Protein AF-A0A2D5MVP1-F1 (afdb_monomer)

Solvent-accessible surface area (backbone atoms only — not comparable to full-atom values): 9912 Å² total; per-residue (Å²): 122,50,45,70,66,70,40,41,67,60,50,51,52,46,56,68,29,46,54,43,43,27,38,75,70,40,69,57,49,63,69,52,48,43,25,52,49,58,46,46,41,54,52,46,45,45,51,50,51,44,28,45,76,61,50,44,44,78,73,35,68,81,65,80,39,49,70,37,40,49,52,40,48,52,50,51,29,65,78,68,72,52,80,67,62,72,62,58,73,67,49,50,55,52,41,53,54,52,67,70,42,53,61,64,35,38,48,24,40,50,46,56,55,53,49,40,33,72,52,59,28,61,74,29,45,88,37,47,78,67,80,41,48,53,49,68,59,94,59,54,69,60,46,56,48,53,51,61,78,65,62,65,60,50,70,70,30,39,50,37,31,46,51,46,47,52,49,54,43,56,51,37,54,54,47,22,66,75,65,72,54,113

Nearest PDB structures (foldseek):
  1we1-assembly4_D  TM=8.283E-01  e=3.106E-07  Synechocystis sp. PCC 6803
  1dvg-assembly2_B  TM=8.349E-01  e=7.199E-07  Rattus norvegicus
  4g7l-assembly1_A  TM=8.403E-01  e=1.046E-06  Rattus norvegicus
  6j79-assembly2_B  TM=8.370E-01  e=1.046E-06  Rattus norvegicus
  1ni6-assembly3_C  TM=8.162E-01  e=2.314E-06  Homo sapiens

Structure (mmCIF, N/CA/C/O backbone):
data_AF-A0A2D5MVP1-F1
#
_entry.id   AF-A0A2D5MVP1-F1
#
loop_
_atom_site.group_PDB
_atom_site.id
_atom_site.type_symbol
_atom_site.label_atom_id
_atom_site.label_alt_id
_atom_site.label_comp_id
_atom_site.label_asym_id
_atom_site.label_entity_id
_atom_site.label_seq_id
_atom_site.pdbx_PDB_ins_code
_atom_site.Cartn_x
_atom_site.Cartn_y
_atom_site.Cartn_z
_atom_site.occupancy
_atom_site.B_iso_or_equiv
_atom_site.auth_seq_id
_atom_site.auth_comp_id
_atom_site.auth_asym_id
_atom_site.auth_atom_id
_atom_site.pdbx_PDB_model_num
ATOM 1 N N . MET A 1 1 ? 21.268 7.218 -11.154 1.00 81.88 1 MET A N 1
ATOM 2 C CA . MET A 1 1 ? 20.313 7.408 -10.046 1.00 81.88 1 MET A CA 1
ATOM 3 C C . MET A 1 1 ? 19.455 6.168 -9.968 1.00 81.88 1 MET A C 1
ATOM 5 O O . MET A 1 1 ? 18.943 5.731 -10.990 1.00 81.88 1 MET A O 1
ATOM 9 N N . THR A 1 2 ? 19.366 5.555 -8.801 1.00 91.56 2 THR A N 1
ATOM 10 C CA . THR A 1 2 ? 18.506 4.393 -8.570 1.00 91.56 2 THR A CA 1
ATOM 11 C C . THR A 1 2 ? 17.088 4.846 -8.244 1.00 91.56 2 THR A C 1
ATOM 13 O O . THR A 1 2 ? 16.879 5.957 -7.754 1.00 91.56 2 THR A O 1
ATOM 16 N N . LEU A 1 3 ? 16.106 3.968 -8.456 1.00 91.31 3 LEU A N 1
ATOM 17 C CA . LEU A 1 3 ? 14.719 4.251 -8.075 1.00 91.31 3 LEU A CA 1
ATOM 18 C C . LEU A 1 3 ? 14.611 4.596 -6.583 1.00 91.31 3 LEU A C 1
ATOM 20 O O . LEU A 1 3 ? 13.910 5.534 -6.226 1.00 91.31 3 LEU A O 1
ATOM 24 N N . ARG A 1 4 ? 15.371 3.904 -5.722 1.00 90.62 4 ARG A N 1
ATOM 25 C CA . ARG A 1 4 ? 15.423 4.165 -4.275 1.00 90.62 4 ARG A CA 1
ATOM 26 C C . ARG A 1 4 ? 15.909 5.576 -3.937 1.00 90.62 4 ARG A C 1
ATOM 28 O O . ARG A 1 4 ? 15.361 6.193 -3.030 1.00 90.62 4 ARG A O 1
ATOM 35 N N . GLU A 1 5 ? 16.947 6.059 -4.615 1.00 94.25 5 GLU A N 1
ATOM 36 C CA . GLU A 1 5 ? 17.463 7.419 -4.412 1.00 94.25 5 GLU A CA 1
ATOM 37 C C . GLU A 1 5 ? 16.443 8.463 -4.868 1.00 94.25 5 GLU A C 1
ATOM 39 O O . GLU A 1 5 ? 16.206 9.433 -4.154 1.00 94.25 5 GLU A O 1
ATOM 44 N N . PHE A 1 6 ? 15.794 8.225 -6.011 1.00 95.88 6 PHE A N 1
ATOM 45 C CA . PHE A 1 6 ? 14.812 9.144 -6.580 1.00 95.88 6 PHE A CA 1
ATOM 46 C C . PHE A 1 6 ? 13.588 9.344 -5.677 1.00 95.88 6 PHE A C 1
ATOM 48 O O . PHE A 1 6 ? 13.167 10.471 -5.436 1.00 95.88 6 PHE A O 1
ATOM 55 N N . ILE A 1 7 ? 13.042 8.260 -5.120 1.00 95.81 7 ILE A N 1
ATOM 56 C CA . ILE A 1 7 ? 11.847 8.317 -4.260 1.00 95.81 7 ILE A CA 1
ATOM 57 C C . ILE A 1 7 ? 12.149 8.718 -2.812 1.00 95.81 7 ILE A C 1
ATOM 59 O O . ILE A 1 7 ? 11.222 8.815 -2.010 1.00 95.81 7 ILE A O 1
ATOM 63 N N . LYS A 1 8 ? 13.417 8.910 -2.426 1.00 96.50 8 LYS A N 1
ATOM 64 C CA . LYS A 1 8 ? 13.784 9.174 -1.025 1.00 96.50 8 LYS A CA 1
ATOM 65 C C . LYS A 1 8 ? 12.996 10.341 -0.406 1.00 96.50 8 LYS A C 1
ATOM 67 O O . LYS A 1 8 ? 12.483 10.150 0.695 1.00 96.50 8 LYS A O 1
ATOM 72 N N . PRO A 1 9 ? 12.809 11.494 -1.082 1.00 97.56 9 PRO A N 1
ATOM 73 C CA . PRO A 1 9 ? 12.054 12.605 -0.503 1.00 97.56 9 PRO A CA 1
ATOM 74 C C . PRO A 1 9 ? 10.586 12.256 -0.224 1.00 97.56 9 PRO A C 1
ATOM 76 O O . PRO A 1 9 ? 10.051 12.615 0.823 1.00 97.56 9 PRO A O 1
ATOM 79 N N . ILE A 1 10 ? 9.927 11.534 -1.138 1.00 97.81 10 ILE A N 1
ATOM 80 C CA . ILE A 1 10 ? 8.515 11.173 -0.969 1.00 97.81 10 ILE A CA 1
ATOM 81 C C . ILE A 1 10 ? 8.331 10.023 0.029 1.00 97.81 10 ILE A C 1
ATOM 83 O O . ILE A 1 10 ? 7.371 10.036 0.799 1.00 97.81 10 ILE A O 1
ATOM 87 N N . HIS A 1 11 ? 9.281 9.088 0.087 1.00 96.50 11 HIS A N 1
ATOM 88 C CA . HIS A 1 11 ? 9.352 8.080 1.141 1.00 96.50 11 HIS A CA 1
ATOM 89 C C . HIS A 1 11 ? 9.429 8.743 2.521 1.00 96.50 11 HIS A C 1
ATOM 91 O O . HIS A 1 11 ? 8.644 8.412 3.405 1.00 96.50 11 HIS A O 1
ATOM 97 N N . ASP A 1 12 ? 10.323 9.721 2.694 1.00 96.81 12 ASP A N 1
ATOM 98 C CA . ASP A 1 12 ? 10.471 10.437 3.963 1.00 96.81 12 ASP A CA 1
ATOM 99 C C . ASP A 1 12 ? 9.195 11.191 4.329 1.00 96.81 12 ASP A C 1
ATOM 101 O O . ASP A 1 12 ? 8.771 11.159 5.484 1.00 96.81 12 ASP A O 1
ATOM 105 N N . ARG A 1 13 ? 8.534 11.816 3.348 1.00 97.69 13 ARG A N 1
ATOM 106 C CA . ARG A 1 13 ? 7.229 12.458 3.551 1.00 97.69 13 ARG A CA 1
ATOM 107 C C . ARG A 1 13 ? 6.176 11.458 4.036 1.00 97.69 13 ARG A C 1
ATOM 109 O O . ARG A 1 13 ? 5.434 11.773 4.962 1.00 97.69 13 ARG A O 1
ATOM 116 N N . ALA A 1 14 ? 6.117 10.264 3.445 1.00 97.38 14 ALA A N 1
ATOM 117 C CA . ALA A 1 14 ? 5.189 9.214 3.862 1.00 97.38 14 ALA A CA 1
ATOM 118 C C . ALA A 1 14 ? 5.490 8.701 5.279 1.00 97.38 14 ALA A C 1
ATOM 120 O O . ALA A 1 14 ? 4.566 8.493 6.062 1.00 97.38 14 ALA A O 1
ATOM 121 N N . GLU A 1 15 ? 6.767 8.526 5.627 1.00 95.81 15 GLU A N 1
ATOM 122 C CA . GLU A 1 15 ? 7.199 8.041 6.943 1.00 95.81 15 GLU A CA 1
ATOM 123 C C . GLU A 1 15 ? 6.905 9.051 8.063 1.00 95.81 15 GLU A C 1
ATOM 125 O O . GLU A 1 15 ? 6.455 8.667 9.143 1.00 95.81 15 GLU A O 1
ATOM 130 N N . HIS A 1 16 ? 7.092 10.349 7.806 1.00 97.12 16 HIS A N 1
ATOM 131 C CA . HIS A 1 16 ? 6.818 11.418 8.775 1.00 97.12 16 HIS A CA 1
ATOM 132 C C . HIS A 1 16 ? 5.343 11.842 8.825 1.00 97.12 16 HIS A C 1
ATOM 134 O O . HIS A 1 16 ? 4.974 12.661 9.666 1.00 97.12 16 HIS A O 1
ATOM 140 N N . HIS A 1 17 ? 4.490 11.290 7.961 1.00 98.31 17 HIS A N 1
ATOM 141 C CA . HIS A 1 17 ? 3.066 11.602 7.948 1.00 98.31 17 HIS A CA 1
ATOM 142 C C . HIS A 1 17 ? 2.396 11.226 9.291 1.00 98.31 17 HIS A C 1
ATOM 144 O O . HIS A 1 17 ? 2.679 10.139 9.808 1.00 98.31 17 HIS A O 1
ATOM 150 N N . PRO A 1 18 ? 1.457 12.030 9.842 1.00 98.31 18 PRO A N 1
ATOM 151 C CA . PRO A 1 18 ? 0.791 11.740 11.121 1.00 98.31 18 PRO A CA 1
ATOM 152 C C . PRO A 1 18 ? 0.206 10.328 11.220 1.00 98.31 18 PRO A C 1
ATOM 154 O O . PRO A 1 18 ? 0.369 9.643 12.229 1.00 98.31 18 PRO A O 1
ATOM 157 N N . MET A 1 19 ? -0.389 9.839 10.127 1.00 98.12 19 MET A N 1
ATOM 158 C CA . MET A 1 19 ? -0.865 8.455 10.026 1.00 98.12 19 MET A CA 1
ATOM 159 C C . MET A 1 19 ? 0.246 7.431 10.289 1.00 98.12 19 MET A C 1
ATOM 161 O O . MET A 1 19 ? 0.095 6.562 11.146 1.00 98.12 19 MET A O 1
ATOM 165 N N . ALA A 1 20 ? 1.376 7.542 9.585 1.00 97.56 20 ALA A N 1
ATOM 166 C CA . ALA A 1 20 ? 2.505 6.631 9.744 1.00 97.56 20 ALA A CA 1
ATOM 167 C C . ALA A 1 20 ? 3.098 6.727 11.153 1.00 97.56 20 ALA A C 1
ATOM 169 O O . ALA A 1 20 ? 3.341 5.706 11.795 1.00 97.56 20 ALA A O 1
ATOM 170 N N . GLN A 1 21 ? 3.235 7.943 11.680 1.00 98.00 21 GLN A N 1
ATOM 171 C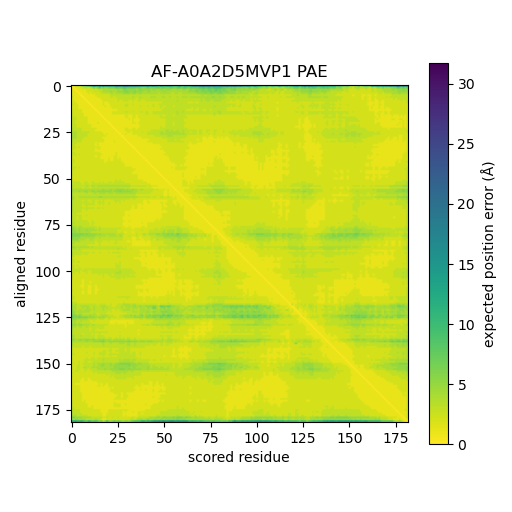 CA . GLN A 1 21 ? 3.711 8.174 13.040 1.00 98.00 21 GLN A CA 1
ATOM 172 C C . GLN A 1 21 ? 2.784 7.557 14.095 1.00 98.00 21 GLN A C 1
ATOM 174 O O . GLN A 1 21 ? 3.279 6.979 15.062 1.00 98.00 21 GLN A O 1
ATOM 179 N N . SER A 1 22 ? 1.462 7.601 13.904 1.00 98.12 22 SER A N 1
ATOM 180 C CA . SER A 1 22 ? 0.506 6.956 14.814 1.00 98.12 22 SER A CA 1
ATOM 181 C C . SER A 1 22 ? 0.663 5.429 14.834 1.00 98.12 22 SER A C 1
ATOM 183 O O . SER A 1 22 ? 0.653 4.821 15.904 1.00 98.12 22 SER A O 1
ATOM 185 N N . MET A 1 23 ? 0.921 4.810 13.675 1.00 97.44 23 MET A N 1
ATOM 186 C CA . MET A 1 23 ? 1.222 3.379 13.567 1.00 97.44 23 MET A CA 1
ATOM 187 C C . MET A 1 23 ? 2.564 3.027 14.227 1.00 97.44 23 MET A C 1
ATOM 189 O O . MET A 1 23 ? 2.653 2.071 14.994 1.00 97.44 23 MET A O 1
ATOM 193 N N . ILE A 1 24 ? 3.610 3.826 13.987 1.00 96.44 24 ILE A N 1
ATOM 194 C CA . ILE A 1 24 ? 4.948 3.624 14.568 1.00 96.44 24 ILE A CA 1
ATOM 195 C C . ILE A 1 24 ? 4.928 3.771 16.093 1.00 96.44 24 ILE A C 1
ATOM 197 O O . ILE A 1 24 ? 5.680 3.078 16.783 1.00 96.44 24 ILE A O 1
ATOM 201 N N . LYS A 1 25 ? 4.089 4.657 16.632 1.00 96.62 25 LYS A N 1
ATOM 202 C CA . LYS A 1 25 ? 3.925 4.858 18.078 1.00 96.62 25 LYS A CA 1
ATOM 203 C C . LYS A 1 25 ? 2.950 3.862 18.714 1.00 96.62 25 LYS A C 1
ATOM 205 O O . LYS A 1 25 ? 2.934 3.761 19.935 1.00 96.62 25 LYS A O 1
ATOM 210 N N . GLY A 1 26 ? 2.178 3.121 17.914 1.00 96.81 26 GLY A N 1
ATOM 211 C CA . GLY A 1 26 ? 1.127 2.223 18.403 1.00 96.81 26 GLY A CA 1
ATOM 212 C C . GLY A 1 26 ? -0.071 2.963 19.005 1.00 96.81 26 GLY A C 1
ATOM 213 O O . GLY A 1 26 ? -0.733 2.441 19.892 1.00 96.81 26 GLY A O 1
ATOM 214 N N . THR A 1 27 ? -0.317 4.200 18.566 1.00 97.25 27 THR A N 1
ATOM 215 C CA . THR A 1 27 ? -1.399 5.064 19.071 1.00 97.25 27 THR A CA 1
ATOM 216 C C . THR A 1 27 ? -2.569 5.184 18.096 1.00 97.25 27 THR A C 1
ATOM 218 O O . THR A 1 27 ? -3.519 5.913 18.368 1.00 97.25 27 THR A O 1
ATOM 221 N N . ILE A 1 28 ? -2.491 4.524 16.939 1.00 97.88 28 ILE A N 1
ATOM 222 C CA . ILE A 1 28 ? -3.590 4.450 15.974 1.00 97.88 28 ILE A CA 1
ATOM 223 C C . ILE A 1 28 ? -4.792 3.704 16.581 1.00 97.88 28 ILE A C 1
ATOM 225 O O . ILE A 1 28 ? -4.619 2.667 17.221 1.00 97.88 28 ILE A O 1
ATOM 229 N N . SER A 1 29 ? -6.010 4.213 16.375 1.00 97.94 29 SER A N 1
ATOM 230 C CA . SER A 1 29 ? -7.233 3.524 16.805 1.00 97.94 29 SER A CA 1
ATOM 231 C C . SER A 1 29 ? -7.568 2.330 15.907 1.00 97.94 29 SER A C 1
ATOM 233 O O . SER A 1 29 ? -7.122 2.241 14.757 1.00 97.94 29 SER A O 1
ATOM 235 N N . VAL A 1 30 ? -8.400 1.418 16.414 1.00 98.31 30 VAL A N 1
ATOM 236 C CA . VAL A 1 30 ? -8.871 0.261 15.641 1.00 98.31 30 VAL A CA 1
ATOM 237 C C . VAL A 1 30 ? -9.661 0.720 14.416 1.00 98.31 30 VAL A C 1
ATOM 239 O O . VAL A 1 30 ? -9.431 0.225 13.318 1.00 98.31 30 VAL A O 1
ATOM 242 N N . GLU A 1 31 ? -10.529 1.717 14.567 1.00 98.44 31 GLU A N 1
ATOM 243 C CA . GLU A 1 31 ? -11.360 2.266 13.496 1.00 98.44 31 GLU A CA 1
ATOM 244 C C . GLU A 1 31 ? -10.517 2.907 12.387 1.00 98.44 31 GLU A C 1
ATOM 246 O O . GLU A 1 31 ? -10.780 2.686 11.203 1.00 98.44 31 GLU A O 1
ATOM 251 N N . ALA A 1 32 ? -9.477 3.664 12.754 1.00 98.56 32 ALA A N 1
ATOM 252 C CA . ALA A 1 32 ? -8.566 4.270 11.787 1.00 98.56 32 ALA A CA 1
ATOM 253 C C . ALA A 1 32 ? -7.764 3.209 11.029 1.00 98.56 32 ALA A C 1
ATOM 255 O O . ALA A 1 32 ? -7.568 3.323 9.815 1.00 98.56 32 ALA A O 1
ATOM 256 N N . TYR A 1 33 ? -7.324 2.159 11.725 1.00 98.56 33 TYR A N 1
ATOM 257 C CA . TYR A 1 33 ? -6.605 1.062 11.092 1.00 98.56 33 TYR A CA 1
ATOM 258 C C . TYR A 1 33 ? -7.508 0.213 10.187 1.00 98.56 33 TYR A C 1
ATOM 260 O O . TYR A 1 33 ? -7.086 -0.136 9.089 1.00 98.56 33 TYR A O 1
ATOM 268 N N . VAL A 1 34 ? -8.756 -0.057 10.586 1.00 98.75 34 VAL A N 1
ATOM 269 C CA . VAL A 1 34 ? -9.753 -0.766 9.763 1.00 98.75 34 VAL A CA 1
ATOM 270 C C . VAL A 1 34 ? -10.043 -0.006 8.473 1.00 98.75 34 VAL A C 1
ATOM 272 O O . VAL A 1 34 ? -10.028 -0.609 7.400 1.00 98.75 34 VAL A O 1
ATOM 275 N N . ASP A 1 35 ? -10.244 1.312 8.548 1.00 98.75 35 ASP A N 1
ATOM 276 C CA . ASP A 1 35 ? -10.418 2.133 7.349 1.00 98.75 35 ASP A CA 1
ATOM 277 C C . ASP A 1 35 ? -9.180 2.057 6.451 1.00 98.75 35 ASP A C 1
ATOM 279 O O . ASP A 1 35 ? -9.301 1.783 5.258 1.00 98.75 35 ASP A O 1
ATOM 283 N N . LEU A 1 36 ? -7.978 2.242 7.002 1.00 98.69 36 LEU A N 1
ATOM 284 C CA . LEU A 1 36 ? -6.745 2.138 6.222 1.00 98.69 36 LEU A CA 1
ATOM 285 C C . LEU A 1 36 ? -6.614 0.764 5.545 1.00 98.69 36 LEU A C 1
ATOM 287 O O . LEU A 1 36 ? -6.358 0.690 4.343 1.00 98.69 36 LEU A O 1
ATOM 291 N N . LEU A 1 37 ? -6.797 -0.316 6.307 1.00 98.56 37 LEU A N 1
ATOM 292 C CA . LEU A 1 37 ? -6.619 -1.689 5.848 1.00 98.56 37 LEU A CA 1
ATOM 293 C C . LEU A 1 37 ? -7.631 -2.061 4.765 1.00 98.56 37 LEU A C 1
ATOM 295 O O . LEU A 1 37 ? -7.242 -2.671 3.774 1.00 98.56 37 LEU A O 1
ATOM 299 N N . ALA A 1 38 ? -8.897 -1.667 4.910 1.00 98.75 38 ALA A N 1
ATOM 300 C CA . ALA A 1 38 ? -9.932 -1.965 3.923 1.00 98.75 38 ALA A CA 1
ATOM 301 C C . ALA A 1 38 ? -9.653 -1.302 2.567 1.00 98.75 38 ALA A C 1
ATOM 303 O O . ALA A 1 38 ? -9.826 -1.921 1.520 1.00 98.75 38 ALA A O 1
ATOM 304 N N . ASN A 1 39 ? -9.167 -0.061 2.585 1.00 98.81 39 ASN A N 1
ATOM 305 C CA . ASN A 1 39 ? -8.788 0.663 1.375 1.00 98.81 39 ASN A CA 1
ATOM 306 C C . ASN A 1 39 ? -7.505 0.085 0.743 1.00 98.81 39 ASN A C 1
ATOM 308 O O . ASN A 1 39 ? -7.442 -0.099 -0.473 1.00 98.81 39 ASN A O 1
ATOM 312 N N . LEU A 1 40 ? -6.502 -0.262 1.560 1.00 98.62 40 LEU A N 1
ATOM 313 C CA . LEU A 1 40 ? -5.292 -0.937 1.079 1.00 98.62 40 LEU A CA 1
ATOM 314 C C . LEU A 1 40 ? -5.590 -2.329 0.511 1.00 98.62 40 LEU A C 1
ATOM 316 O O . LEU A 1 40 ? -4.972 -2.700 -0.477 1.00 98.62 40 LEU A O 1
ATOM 320 N N . LEU A 1 41 ? -6.526 -3.089 1.088 1.00 98.75 41 LEU A N 1
ATOM 321 C CA . LEU A 1 41 ? -6.902 -4.421 0.605 1.00 98.75 41 LEU A CA 1
ATOM 322 C C . LEU A 1 41 ? -7.364 -4.385 -0.858 1.00 98.75 41 LEU A C 1
ATOM 324 O O . LEU A 1 41 ? -6.974 -5.253 -1.635 1.00 98.75 41 LEU A O 1
ATOM 328 N N . ILE A 1 42 ? -8.150 -3.372 -1.238 1.00 98.75 42 ILE A N 1
ATOM 329 C CA . ILE A 1 42 ? -8.603 -3.191 -2.624 1.00 98.75 42 ILE A CA 1
ATOM 330 C C . ILE A 1 42 ? -7.398 -2.901 -3.528 1.00 98.75 42 ILE A C 1
ATOM 332 O O . ILE A 1 42 ? -7.173 -3.618 -4.498 1.00 98.75 42 ILE A O 1
ATOM 336 N N . ALA A 1 43 ? -6.560 -1.928 -3.155 1.00 98.69 43 ALA A N 1
ATOM 337 C CA . ALA A 1 43 ? -5.367 -1.584 -3.929 1.00 98.69 43 ALA A CA 1
ATOM 338 C C . ALA A 1 43 ? -4.397 -2.772 -4.090 1.00 98.69 43 ALA A C 1
ATOM 340 O O . ALA A 1 43 ? -3.891 -3.014 -5.183 1.00 98.69 43 ALA A O 1
ATOM 341 N N . TYR A 1 44 ? -4.159 -3.544 -3.025 1.00 98.69 44 TYR A N 1
ATOM 342 C CA . TYR A 1 44 ? -3.345 -4.762 -3.078 1.00 98.69 44 TYR A CA 1
ATOM 343 C C . TYR A 1 44 ? -3.975 -5.824 -3.981 1.00 98.69 44 TYR A C 1
ATOM 345 O O . TYR A 1 44 ? -3.259 -6.449 -4.760 1.00 98.69 44 TYR A O 1
ATOM 353 N N . GLY A 1 45 ? -5.299 -5.996 -3.932 1.00 98.62 45 GLY A N 1
ATOM 354 C CA . GLY A 1 45 ? -6.024 -6.898 -4.826 1.00 98.62 45 GLY A CA 1
ATOM 355 C C . GLY A 1 45 ? -5.758 -6.594 -6.302 1.00 98.62 45 GLY A C 1
ATOM 356 O O . GLY A 1 45 ? -5.412 -7.502 -7.064 1.00 98.62 45 GLY A O 1
ATOM 357 N N . ASP A 1 46 ? -5.836 -5.324 -6.700 1.00 98.56 46 ASP A N 1
ATOM 358 C CA . ASP A 1 46 ? -5.572 -4.884 -8.073 1.00 98.56 46 ASP A CA 1
ATOM 359 C C . ASP A 1 46 ? -4.087 -4.955 -8.450 1.00 98.56 46 ASP A C 1
ATOM 361 O O . ASP A 1 46 ? -3.756 -5.481 -9.517 1.00 98.56 46 ASP A O 1
ATOM 365 N N . ILE A 1 47 ? -3.176 -4.516 -7.570 1.00 98.75 47 ILE A N 1
ATOM 366 C CA . ILE A 1 47 ? -1.722 -4.631 -7.784 1.00 98.75 47 ILE A CA 1
ATOM 367 C C . ILE A 1 47 ? -1.332 -6.090 -8.006 1.00 98.75 47 ILE A C 1
ATOM 369 O O . ILE A 1 47 ? -0.637 -6.40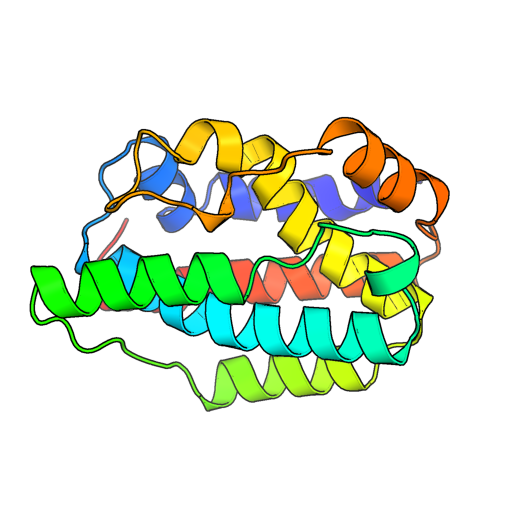3 -8.972 1.00 98.75 47 ILE A O 1
ATOM 373 N N . GLU A 1 48 ? -1.785 -6.999 -7.146 1.00 98.69 48 GLU A N 1
ATOM 374 C CA . GLU A 1 48 ? -1.453 -8.419 -7.237 1.00 98.69 48 GLU A CA 1
ATOM 375 C C . GLU A 1 48 ? -2.119 -9.094 -8.439 1.00 98.69 48 GLU A C 1
ATOM 377 O O . GLU A 1 48 ? -1.505 -9.943 -9.091 1.00 98.69 48 GLU A O 1
ATOM 382 N N . SER A 1 49 ? -3.346 -8.701 -8.786 1.00 98.62 49 SER A N 1
ATOM 383 C CA . SER A 1 49 ? -4.040 -9.204 -9.978 1.00 98.62 49 SER A CA 1
ATOM 384 C C . SER A 1 49 ? -3.334 -8.771 -11.259 1.00 98.62 49 SER A C 1
ATOM 386 O O . SER A 1 49 ? -3.071 -9.595 -12.144 1.00 98.62 49 SER A O 1
ATOM 388 N N . LYS A 1 50 ? -2.942 -7.498 -11.345 1.00 98.69 50 LYS A N 1
ATOM 389 C CA . LYS A 1 50 ? -2.141 -6.981 -12.452 1.00 98.69 50 LYS A CA 1
ATOM 390 C C . LYS A 1 50 ? -0.772 -7.656 -12.497 1.00 98.69 50 LYS A C 1
ATOM 392 O O . LYS A 1 50 ? -0.376 -8.129 -13.563 1.00 98.69 50 LYS A O 1
ATOM 397 N N . ALA A 1 51 ? -0.088 -7.785 -11.359 1.00 98.62 51 ALA A N 1
ATOM 398 C CA . ALA A 1 51 ? 1.190 -8.484 -11.230 1.00 98.62 51 ALA A CA 1
ATOM 399 C C . ALA A 1 51 ? 1.092 -9.941 -11.699 1.00 98.62 51 ALA A C 1
ATOM 401 O O . ALA A 1 51 ? 1.995 -10.431 -12.377 1.00 98.62 51 ALA A O 1
ATOM 402 N N . ARG A 1 52 ? -0.017 -10.630 -11.411 1.00 98.44 52 ARG A N 1
ATOM 403 C CA . ARG A 1 52 ? -0.287 -11.984 -11.911 1.00 98.44 52 ARG A CA 1
ATOM 404 C C . ARG A 1 52 ? -0.409 -11.994 -13.429 1.00 98.44 52 ARG A C 1
ATOM 406 O O . ARG A 1 52 ? 0.255 -12.797 -14.078 1.00 98.44 52 ARG A O 1
ATOM 413 N N . ARG A 1 53 ? -1.192 -11.069 -13.996 1.00 98.44 53 ARG A N 1
ATOM 414 C CA . ARG A 1 53 ? -1.404 -10.952 -15.449 1.00 98.44 53 ARG A CA 1
ATOM 415 C C . ARG A 1 53 ? -0.107 -10.710 -16.219 1.00 98.44 53 ARG A C 1
ATOM 417 O O . ARG A 1 53 ? 0.043 -11.235 -17.316 1.00 98.44 53 ARG A O 1
ATOM 424 N N . VAL A 1 54 ? 0.819 -9.931 -15.661 1.00 98.25 54 VAL A N 1
ATOM 425 C CA . VAL A 1 54 ? 2.122 -9.631 -16.290 1.00 98.25 54 VAL A CA 1
ATOM 426 C C . VAL A 1 54 ? 3.251 -10.574 -15.836 1.00 98.25 54 VAL A C 1
ATOM 428 O O . VAL A 1 54 ? 4.419 -10.365 -16.168 1.00 98.25 54 VAL A O 1
ATOM 431 N N . GLY A 1 55 ? 2.917 -11.629 -15.088 1.00 97.94 55 GLY A N 1
ATOM 432 C CA . GLY A 1 55 ? 3.819 -12.729 -14.751 1.00 97.94 55 GLY A CA 1
ATOM 433 C C . GLY A 1 55 ? 4.709 -12.537 -13.516 1.00 97.94 55 GLY A C 1
ATOM 434 O O . GLY A 1 55 ? 5.541 -13.399 -13.240 1.00 97.94 55 GLY A O 1
ATOM 435 N N . TRP A 1 56 ? 4.563 -11.452 -12.751 1.00 98.12 56 TRP A N 1
ATOM 436 C CA . TRP A 1 56 ? 5.379 -11.208 -11.553 1.00 98.12 56 TRP A CA 1
ATOM 437 C C . TRP A 1 56 ? 5.064 -12.144 -10.396 1.00 98.12 56 TRP A C 1
ATOM 439 O O . TRP A 1 56 ? 5.996 -12.578 -9.732 1.00 98.12 56 TRP A O 1
ATOM 449 N N . ILE A 1 57 ? 3.796 -12.504 -10.175 1.00 96.12 57 ILE A N 1
ATOM 450 C CA . ILE A 1 57 ? 3.419 -13.394 -9.060 1.00 96.12 57 ILE A CA 1
ATOM 451 C C . ILE A 1 57 ? 4.118 -14.757 -9.156 1.00 96.12 57 ILE A C 1
ATOM 453 O O . ILE A 1 57 ? 4.514 -15.311 -8.139 1.00 96.12 57 ILE A O 1
ATOM 457 N N . TYR A 1 58 ? 4.325 -15.273 -10.369 1.00 93.94 58 TYR A N 1
ATOM 458 C CA . TYR A 1 58 ? 5.036 -16.539 -10.572 1.00 93.94 58 TYR A CA 1
ATOM 459 C C . TYR A 1 58 ? 6.543 -16.413 -10.333 1.00 93.94 58 TYR A C 1
ATOM 461 O O . TYR A 1 58 ? 7.185 -17.376 -9.938 1.00 93.94 58 TYR A O 1
ATOM 469 N N . LYS A 1 59 ? 7.116 -15.228 -10.575 1.00 96.12 59 LYS A N 1
ATOM 470 C CA . LYS A 1 59 ? 8.537 -14.954 -10.328 1.00 96.12 59 LYS A CA 1
ATOM 471 C C . LYS A 1 59 ? 8.824 -14.582 -8.868 1.00 96.12 59 LYS A C 1
ATOM 473 O O . LYS A 1 59 ? 9.947 -14.745 -8.407 1.00 96.12 59 LYS A O 1
ATOM 478 N N . LEU A 1 60 ? 7.821 -14.070 -8.163 1.00 97.12 60 LEU A N 1
ATOM 479 C CA . LEU A 1 60 ? 7.873 -13.623 -6.773 1.00 97.12 60 LEU A CA 1
ATOM 480 C C . LEU A 1 60 ? 6.897 -14.466 -5.945 1.00 97.12 60 LEU A C 1
ATOM 482 O O . LEU A 1 60 ? 5.965 -13.945 -5.333 1.00 97.12 60 LEU A O 1
ATOM 486 N N . GLU A 1 61 ? 7.071 -15.786 -5.982 1.00 95.69 61 GLU A N 1
ATOM 487 C CA . GLU A 1 61 ? 6.195 -16.715 -5.269 1.00 95.69 61 GLU A CA 1
ATOM 488 C C . GLU A 1 61 ? 6.135 -16.366 -3.775 1.00 95.69 61 GLU A C 1
ATOM 490 O O . GLU A 1 61 ? 7.153 -16.074 -3.152 1.00 95.69 61 GLU A O 1
ATOM 495 N N . GLY A 1 62 ? 4.932 -16.349 -3.201 1.00 96.25 62 GLY A N 1
ATOM 496 C CA . GLY A 1 62 ? 4.722 -15.961 -1.804 1.00 96.25 62 GLY A CA 1
ATOM 497 C C . GLY A 1 62 ? 4.616 -14.453 -1.556 1.00 96.25 62 GLY A C 1
ATOM 498 O O . GLY A 1 62 ? 4.399 -14.058 -0.415 1.00 96.25 62 GLY A O 1
ATOM 499 N N . ILE A 1 63 ? 4.699 -13.593 -2.582 1.00 97.88 63 ILE A N 1
ATOM 500 C CA . ILE A 1 63 ? 4.571 -12.137 -2.390 1.00 97.88 63 ILE A CA 1
ATOM 501 C C . ILE A 1 63 ? 3.149 -11.689 -2.027 1.00 97.88 63 ILE A C 1
ATOM 503 O O . ILE A 1 63 ? 2.989 -10.754 -1.249 1.00 97.88 63 ILE A O 1
ATOM 507 N N . SER A 1 64 ? 2.123 -12.373 -2.546 1.00 98.00 64 SER A N 1
ATOM 508 C CA . SER A 1 64 ? 0.712 -11.995 -2.390 1.00 98.00 64 SER A CA 1
ATOM 509 C C . SER A 1 64 ? 0.286 -11.862 -0.932 1.00 98.00 64 SER A C 1
ATOM 511 O O . SER A 1 64 ? 0.540 -12.765 -0.135 1.00 98.00 64 SER A O 1
ATOM 513 N N . ARG A 1 65 ? -0.364 -10.751 -0.586 1.00 98.06 65 ARG A N 1
ATOM 514 C CA . ARG A 1 65 ? -0.848 -10.375 0.750 1.00 98.06 65 ARG A CA 1
ATOM 515 C C . ARG A 1 65 ? -2.366 -10.337 0.855 1.00 98.06 65 ARG A C 1
ATOM 517 O O . ARG A 1 65 ? -2.863 -10.365 1.979 1.00 98.06 65 ARG A O 1
ATOM 524 N N . PHE A 1 66 ? -3.092 -10.321 -0.264 1.00 98.25 66 PHE A N 1
ATOM 525 C CA . PHE A 1 66 ? -4.549 -10.155 -0.287 1.00 98.25 66 PHE A CA 1
ATOM 526 C C . PHE A 1 66 ? -5.293 -11.032 0.734 1.00 98.25 66 PHE A C 1
ATOM 528 O O . PHE A 1 66 ? -6.041 -10.511 1.556 1.00 98.25 66 PHE A O 1
ATOM 535 N N . THR A 1 67 ? -5.054 -12.349 0.741 1.00 98.25 67 THR A N 1
ATOM 536 C CA . THR A 1 67 ? -5.732 -13.271 1.672 1.00 98.25 67 THR A CA 1
ATOM 537 C C . THR A 1 67 ? -5.434 -12.936 3.133 1.00 98.25 67 THR A C 1
ATOM 539 O O . THR A 1 67 ? -6.356 -12.828 3.934 1.00 98.25 67 THR A O 1
ATOM 542 N N . ALA A 1 68 ? -4.165 -12.695 3.472 1.00 98.38 68 ALA A N 1
ATOM 543 C CA . ALA A 1 68 ? -3.762 -12.350 4.833 1.00 98.38 68 ALA A CA 1
ATOM 544 C C . ALA A 1 68 ? -4.367 -11.011 5.291 1.00 98.38 68 ALA A C 1
ATOM 546 O O . ALA A 1 68 ? -4.804 -10.881 6.432 1.00 98.38 68 ALA A O 1
ATOM 547 N N . MET A 1 69 ? -4.435 -10.024 4.393 1.00 98.56 69 MET A N 1
ATOM 548 C CA . MET A 1 69 ? -5.071 -8.732 4.660 1.00 98.56 69 MET A CA 1
ATOM 549 C C . MET A 1 69 ? -6.587 -8.848 4.828 1.00 98.56 69 MET A C 1
ATOM 551 O O . MET A 1 69 ? -7.156 -8.165 5.676 1.00 98.56 69 MET A O 1
ATOM 555 N N . LEU A 1 70 ? -7.246 -9.704 4.043 1.00 98.69 70 LEU A N 1
ATOM 556 C CA . LEU A 1 70 ? -8.677 -9.962 4.173 1.00 98.69 70 LEU A CA 1
ATOM 557 C C . LEU A 1 70 ? -8.991 -10.629 5.516 1.00 98.69 70 LEU A C 1
ATOM 559 O O . LEU A 1 70 ? -9.935 -10.222 6.186 1.00 98.69 70 LEU A O 1
ATOM 563 N N . GLU A 1 71 ? -8.186 -11.604 5.935 1.00 98.69 71 GLU A N 1
ATOM 564 C CA . GLU A 1 71 ? -8.316 -12.235 7.252 1.00 98.69 71 GLU A CA 1
ATOM 565 C C . GLU A 1 71 ? -8.124 -11.231 8.395 1.00 98.69 71 GLU A C 1
ATOM 567 O O . GLU A 1 71 ? -8.921 -11.222 9.332 1.00 98.69 71 GLU A O 1
ATOM 572 N N . ASP A 1 72 ? -7.112 -10.360 8.303 1.00 98.50 72 ASP A N 1
ATOM 573 C CA . ASP A 1 72 ? -6.894 -9.282 9.276 1.00 98.50 72 ASP A CA 1
ATOM 574 C C . ASP A 1 72 ? -8.089 -8.311 9.321 1.00 98.50 72 ASP A C 1
ATOM 576 O O . ASP A 1 72 ? -8.515 -7.891 10.396 1.00 98.50 72 ASP A O 1
ATOM 580 N N . LEU A 1 73 ? -8.669 -7.967 8.167 1.00 98.62 73 LEU A N 1
ATOM 581 C CA . LEU A 1 73 ? -9.826 -7.075 8.105 1.00 98.62 73 LEU A CA 1
ATOM 582 C C . LEU A 1 73 ? -11.079 -7.722 8.709 1.00 98.62 73 LEU A C 1
ATOM 584 O O . LEU A 1 73 ? -11.785 -7.074 9.479 1.00 98.62 73 LEU A O 1
ATOM 588 N N . VAL A 1 74 ? -11.359 -8.985 8.375 1.00 98.50 74 VAL A N 1
ATOM 589 C CA . VAL A 1 74 ? -12.510 -9.734 8.907 1.00 98.50 74 VAL A CA 1
ATOM 590 C C . VAL A 1 74 ? -12.407 -9.888 10.422 1.00 98.50 74 VAL A C 1
ATOM 592 O O . VAL A 1 74 ? -13.402 -9.688 11.119 1.00 98.50 74 VAL A O 1
ATOM 595 N N . GLU A 1 75 ? -11.216 -10.193 10.938 1.00 98.38 75 GLU A N 1
ATOM 596 C CA . GLU A 1 75 ? -10.931 -10.230 12.375 1.00 98.38 75 GLU A CA 1
ATOM 597 C C . GLU A 1 75 ? -11.340 -8.917 13.048 1.00 98.38 75 GLU A C 1
ATOM 599 O O . GLU A 1 75 ? -12.226 -8.912 13.898 1.00 98.38 75 GLU A O 1
ATOM 604 N N . LEU A 1 76 ? -10.793 -7.789 12.595 1.00 98.31 76 LEU A N 1
ATOM 605 C CA . LEU A 1 76 ? -11.056 -6.491 13.217 1.00 98.31 76 LEU A CA 1
ATOM 606 C C . LEU A 1 76 ? -12.521 -6.049 13.095 1.00 98.31 76 LEU A C 1
ATOM 608 O O . LEU A 1 76 ? -13.096 -5.519 14.044 1.00 98.31 76 LEU A O 1
ATOM 612 N N . VAL A 1 77 ? -13.143 -6.271 11.935 1.00 98.12 77 VAL A N 1
ATOM 613 C CA . VAL A 1 77 ? -14.553 -5.925 11.700 1.00 98.12 77 VAL A CA 1
ATOM 614 C C . VAL A 1 77 ? -15.475 -6.736 12.606 1.00 98.12 77 VAL A C 1
ATOM 616 O O . VAL A 1 77 ? -16.408 -6.175 13.179 1.00 98.12 77 VAL A O 1
ATOM 619 N N . SER A 1 78 ? -15.221 -8.038 12.749 1.00 97.06 78 SER A N 1
ATOM 620 C CA . SER A 1 78 ? -16.068 -8.924 13.551 1.00 97.06 78 SER A CA 1
ATOM 621 C C . SER A 1 78 ? -15.889 -8.710 15.053 1.00 97.06 78 SER A C 1
ATOM 623 O O . SER A 1 78 ? -16.885 -8.600 15.765 1.00 97.06 78 SER A O 1
ATOM 625 N N . GLU A 1 79 ? -14.651 -8.578 15.534 1.00 97.75 79 GLU A N 1
ATOM 626 C CA . GLU A 1 79 ? -14.352 -8.405 16.961 1.00 97.75 79 GLU A CA 1
ATOM 627 C C . GLU A 1 79 ? -14.831 -7.052 17.503 1.00 97.75 79 GLU A C 1
ATOM 629 O O . GLU A 1 79 ? -15.267 -6.964 18.650 1.00 97.75 79 GLU A O 1
ATOM 634 N N . HIS A 1 80 ? -14.804 -6.003 16.675 1.00 97.19 80 HIS A N 1
ATOM 635 C CA . HIS A 1 80 ? -15.142 -4.643 17.100 1.00 97.19 80 HIS A CA 1
ATOM 636 C C . HIS A 1 80 ? -16.468 -4.116 16.534 1.00 97.19 80 HIS A C 1
ATOM 638 O O . HIS A 1 80 ? -16.867 -3.000 16.856 1.00 97.19 80 HIS A O 1
ATOM 644 N N . SER A 1 81 ? -17.173 -4.896 15.704 1.00 96.88 81 SER A N 1
ATOM 645 C CA . SER A 1 81 ? -18.413 -4.472 15.026 1.00 96.88 81 SER A CA 1
ATOM 646 C C . SER A 1 81 ? -18.257 -3.172 14.216 1.00 96.88 81 SER A C 1
ATOM 648 O O . SER A 1 81 ? -19.159 -2.333 14.168 1.00 96.88 81 SER A O 1
ATOM 650 N N . ILE A 1 82 ? -17.100 -2.991 13.570 1.00 95.94 82 ILE A N 1
ATOM 651 C CA . ILE A 1 82 ? -16.755 -1.781 12.810 1.00 95.94 82 ILE A CA 1
ATOM 652 C C . ILE A 1 82 ? -17.151 -1.952 11.344 1.00 95.94 82 ILE A C 1
ATOM 654 O O . ILE A 1 82 ? -16.818 -2.948 10.710 1.00 95.94 82 ILE A O 1
ATOM 658 N N . LYS A 1 83 ? -17.786 -0.933 10.757 1.00 96.94 83 LYS A N 1
ATOM 659 C CA . LYS A 1 83 ? -17.987 -0.852 9.306 1.00 96.94 83 LYS A CA 1
ATOM 660 C C . LYS A 1 83 ? -16.897 0.027 8.674 1.00 96.94 83 LYS A C 1
ATOM 662 O O . LYS A 1 83 ? 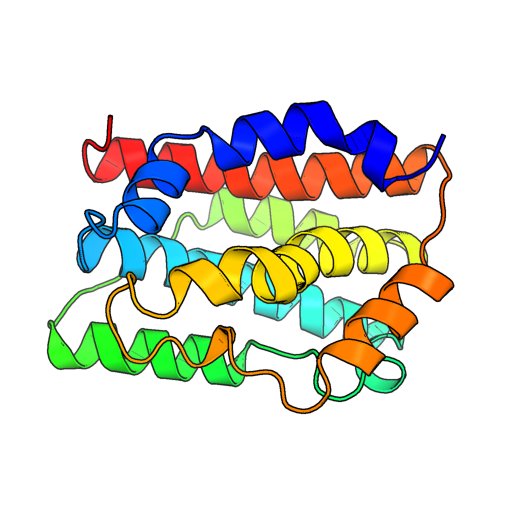-16.873 1.224 8.973 1.00 96.94 83 LYS A O 1
ATOM 667 N N . PRO A 1 84 ? -16.039 -0.510 7.784 1.00 97.44 84 PRO A N 1
ATOM 668 C CA . PRO A 1 84 ? -15.000 0.284 7.142 1.00 97.44 84 PRO A CA 1
ATOM 669 C C . PRO A 1 84 ? -15.599 1.336 6.206 1.00 97.44 84 PRO A C 1
ATOM 671 O O . PRO A 1 84 ? -16.625 1.126 5.554 1.00 97.44 84 PRO A O 1
ATOM 674 N N . THR A 1 85 ? -14.928 2.476 6.110 1.00 98.38 85 THR A N 1
ATOM 675 C CA . THR A 1 85 ? -15.161 3.491 5.084 1.00 98.38 85 THR A CA 1
ATOM 676 C C . THR A 1 85 ? -14.242 3.263 3.906 1.00 98.38 85 THR A C 1
ATOM 678 O O . THR A 1 85 ? -13.027 3.228 4.063 1.00 98.38 85 THR A O 1
ATOM 681 N N . ILE A 1 86 ? -14.835 3.158 2.721 1.00 98.38 86 ILE A N 1
ATOM 682 C CA . ILE A 1 86 ? -14.117 2.987 1.461 1.00 98.38 86 ILE A CA 1
ATOM 683 C C . ILE A 1 86 ? -14.152 4.301 0.681 1.00 98.38 86 ILE A C 1
ATOM 685 O O . ILE A 1 86 ? -15.221 4.874 0.464 1.00 98.38 86 ILE A O 1
ATOM 689 N N . TYR A 1 87 ? -12.990 4.770 0.237 1.00 98.12 87 TYR A N 1
ATOM 690 C CA . TYR A 1 87 ? -12.844 5.965 -0.593 1.00 98.12 87 TYR A CA 1
ATOM 691 C C . TYR A 1 87 ? -12.906 5.580 -2.077 1.00 98.12 87 TYR A C 1
ATOM 693 O O . TYR A 1 87 ? -11.895 5.640 -2.772 1.00 98.12 87 TYR A O 1
ATOM 701 N N . ASN A 1 88 ? -14.089 5.148 -2.534 1.00 96.50 88 ASN A N 1
ATOM 702 C CA . ASN A 1 88 ? -14.281 4.473 -3.828 1.00 96.50 88 ASN A CA 1
ATOM 703 C C . ASN A 1 88 ? -13.623 5.196 -5.011 1.00 96.50 88 ASN A C 1
ATOM 705 O O . ASN A 1 88 ? -12.758 4.605 -5.643 1.00 96.50 88 ASN A O 1
ATOM 709 N N . ASP A 1 89 ? -13.969 6.460 -5.271 1.00 97.81 89 ASP A N 1
ATOM 710 C CA . ASP A 1 89 ? -13.458 7.189 -6.445 1.00 97.81 89 ASP A CA 1
ATOM 711 C C . ASP A 1 89 ? -11.930 7.329 -6.420 1.00 97.81 89 ASP A C 1
ATOM 713 O O . ASP A 1 89 ? -11.256 7.139 -7.428 1.00 97.81 89 ASP A O 1
ATOM 717 N N . PHE A 1 90 ? -11.372 7.594 -5.236 1.00 98.31 90 PHE A N 1
ATOM 718 C CA . PHE A 1 90 ? -9.929 7.732 -5.046 1.00 98.31 90 PHE A CA 1
ATOM 719 C C . PHE A 1 90 ? -9.180 6.412 -5.272 1.00 98.31 90 PHE A C 1
ATOM 721 O O . PHE A 1 90 ? -8.101 6.401 -5.859 1.00 98.31 90 PHE A O 1
ATOM 728 N N . ILE A 1 91 ? -9.737 5.294 -4.802 1.00 98.00 91 ILE A N 1
ATOM 729 C CA . ILE A 1 91 ? -9.138 3.976 -5.033 1.00 98.00 91 ILE A CA 1
ATOM 730 C C . ILE A 1 91 ? -9.295 3.556 -6.484 1.00 98.00 91 ILE A C 1
ATOM 732 O O . ILE A 1 91 ? -8.340 3.039 -7.052 1.00 98.00 91 ILE A O 1
ATOM 736 N N . ALA A 1 92 ? -10.467 3.782 -7.077 1.00 98.19 92 ALA A N 1
ATOM 737 C CA . ALA A 1 92 ? -10.742 3.425 -8.460 1.00 98.19 92 ALA A CA 1
ATOM 738 C C . ALA A 1 92 ? -9.726 4.079 -9.405 1.00 98.19 92 ALA A C 1
ATOM 740 O O . ALA A 1 92 ? -9.133 3.384 -10.223 1.00 98.19 92 ALA A O 1
ATOM 741 N N . GLU A 1 93 ? -9.426 5.367 -9.209 1.00 98.50 93 GLU A N 1
ATOM 742 C CA . GLU A 1 93 ? -8.397 6.078 -9.978 1.00 98.50 93 GLU A CA 1
ATOM 743 C C . GLU A 1 93 ? -7.015 5.408 -9.868 1.00 98.50 93 GLU A C 1
ATOM 745 O O . GLU A 1 93 ? -6.308 5.232 -10.865 1.00 98.50 93 GLU A O 1
ATOM 750 N N . TYR A 1 94 ? -6.626 4.985 -8.662 1.00 98.69 94 TYR A N 1
ATOM 751 C CA . TYR A 1 94 ? -5.353 4.298 -8.461 1.00 98.69 94 TYR A CA 1
ATOM 752 C C . TYR A 1 94 ? -5.332 2.894 -9.078 1.00 98.69 94 TYR A C 1
ATOM 754 O O . TYR A 1 94 ? -4.344 2.517 -9.713 1.00 98.69 94 TYR A O 1
ATOM 762 N N . CYS A 1 95 ? -6.414 2.127 -8.930 1.00 98.56 95 CYS A N 1
ATOM 763 C CA . CYS A 1 95 ? -6.552 0.812 -9.549 1.00 98.56 95 CYS A CA 1
ATOM 764 C C . CYS A 1 95 ? -6.493 0.921 -11.081 1.00 98.56 95 CYS A C 1
ATOM 766 O O . CYS A 1 95 ? -5.734 0.184 -11.714 1.00 98.56 95 CYS A O 1
ATOM 768 N N . ASP A 1 96 ? -7.189 1.890 -11.678 1.00 98.56 96 ASP A N 1
ATOM 769 C CA . ASP A 1 96 ? -7.139 2.158 -13.119 1.00 98.56 96 ASP A CA 1
ATOM 770 C C . ASP A 1 96 ? -5.710 2.460 -13.580 1.00 98.56 96 ASP A C 1
ATOM 772 O O . ASP A 1 96 ? -5.237 1.885 -14.569 1.00 98.56 96 ASP A O 1
ATOM 776 N N . ARG A 1 97 ? -4.978 3.295 -12.829 1.00 98.50 97 ARG A N 1
ATOM 777 C CA . ARG A 1 97 ? -3.566 3.578 -13.111 1.00 98.50 97 ARG A CA 1
ATOM 778 C C . ARG A 1 97 ? -2.720 2.308 -13.096 1.00 98.50 97 ARG A C 1
ATOM 780 O O . ARG A 1 97 ? -1.943 2.103 -14.027 1.00 98.50 97 ARG A O 1
ATOM 787 N N . VAL A 1 98 ? -2.866 1.458 -12.076 1.00 98.56 98 VAL A N 1
ATOM 788 C CA . VAL A 1 98 ? -2.142 0.179 -11.957 1.00 98.56 98 VAL A CA 1
ATOM 789 C C . VAL A 1 98 ? -2.418 -0.718 -13.167 1.00 98.56 98 VAL A C 1
ATOM 791 O O . VAL A 1 98 ? -1.492 -1.290 -13.751 1.00 98.56 98 VAL A O 1
ATOM 794 N N . TRP A 1 99 ? -3.674 -0.816 -13.605 1.00 98.56 99 TRP A N 1
ATOM 795 C CA . TRP A 1 99 ? -4.044 -1.664 -14.738 1.00 98.56 99 TRP A CA 1
ATOM 796 C C . TRP A 1 99 ? -3.482 -1.194 -16.080 1.00 98.56 99 TRP A C 1
ATOM 798 O O . TRP A 1 99 ? -3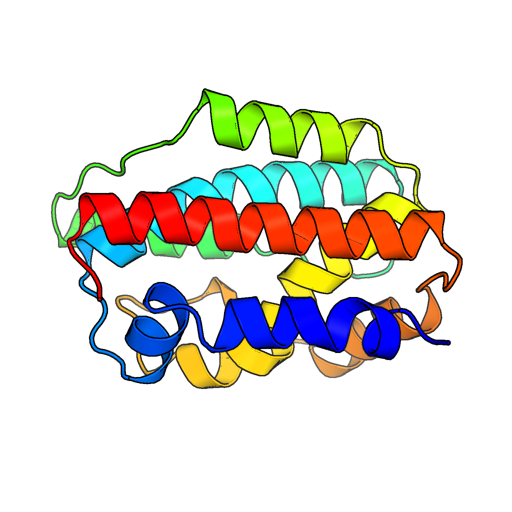.216 -2.039 -16.946 1.00 98.56 99 TRP A O 1
ATOM 808 N N . GLN A 1 100 ? -3.230 0.104 -16.233 1.00 98.12 100 GLN A N 1
ATOM 809 C CA . GLN A 1 100 ? -2.613 0.694 -17.425 1.00 98.12 100 GLN A CA 1
ATOM 810 C C . GLN A 1 100 ? -1.096 0.468 -17.505 1.00 98.12 100 GLN A C 1
ATOM 812 O O . GLN A 1 100 ? -0.513 0.647 -18.573 1.00 98.12 100 GLN A O 1
ATOM 817 N N . GLN A 1 101 ? -0.451 0.016 -16.424 1.00 98.38 101 GLN A N 1
ATOM 818 C CA . GLN A 1 101 ? 1.004 -0.115 -16.399 1.00 98.38 101 GLN A CA 1
ATOM 819 C C . GLN A 1 101 ? 1.541 -1.245 -17.278 1.00 98.38 101 GLN A C 1
ATOM 821 O O . GLN A 1 101 ? 0.903 -2.288 -17.487 1.00 98.38 101 GLN A O 1
ATOM 826 N N . SER A 1 102 ? 2.778 -1.056 -17.739 1.00 98.12 102 SER A N 1
ATOM 827 C CA . SER A 1 102 ? 3.594 -2.126 -18.307 1.00 98.12 102 SER A CA 1
ATOM 828 C C . SER A 1 102 ? 3.940 -3.170 -17.241 1.00 98.12 102 SER A C 1
ATOM 830 O O . SER A 1 102 ? 3.600 -3.043 -16.058 1.00 98.12 102 SER A O 1
ATOM 832 N N . ARG A 1 103 ? 4.639 -4.229 -17.652 1.00 97.88 103 ARG A N 1
ATOM 833 C CA . ARG A 1 103 ? 5.160 -5.217 -16.710 1.00 97.88 103 ARG A CA 1
ATOM 834 C C . ARG A 1 103 ? 6.114 -4.552 -15.717 1.00 97.88 103 ARG A C 1
ATOM 836 O O . ARG A 1 103 ? 5.943 -4.716 -14.515 1.00 97.88 103 ARG A O 1
ATOM 843 N N . GLU A 1 104 ? 7.056 -3.759 -16.197 1.00 97.81 104 GLU A N 1
ATOM 844 C CA . GLU A 1 104 ? 8.061 -3.066 -15.390 1.00 97.81 104 GLU 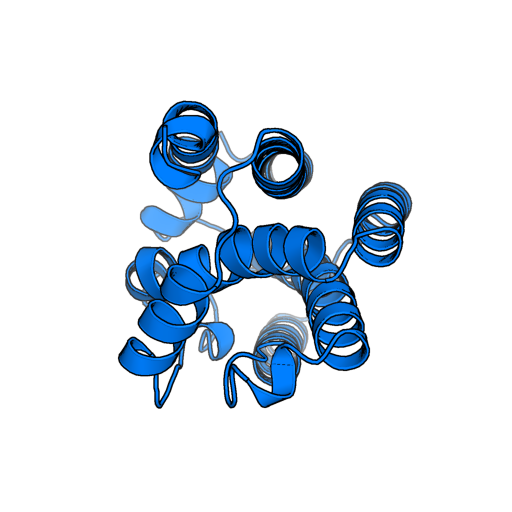A CA 1
ATOM 845 C C . GLU A 1 104 ? 7.402 -2.022 -14.474 1.00 97.81 104 GLU A C 1
ATOM 847 O O . GLU A 1 104 ? 7.644 -2.042 -13.267 1.00 97.81 104 GLU A O 1
ATOM 852 N N . GLY A 1 105 ? 6.460 -1.227 -14.999 1.00 98.31 105 GLY A N 1
ATOM 853 C CA . GLY A 1 105 ? 5.715 -0.243 -14.206 1.00 98.31 105 GLY A CA 1
ATOM 854 C C . GLY A 1 105 ? 4.910 -0.900 -13.084 1.00 98.31 105 GLY A C 1
ATOM 855 O O . GLY A 1 105 ? 4.934 -0.445 -11.944 1.00 98.31 105 GLY A O 1
ATOM 856 N N . THR A 1 106 ? 4.291 -2.057 -13.349 1.00 98.62 106 THR A N 1
ATOM 857 C CA . THR A 1 106 ? 3.615 -2.853 -12.306 1.00 98.62 106 THR A CA 1
ATOM 858 C C . THR A 1 106 ? 4.580 -3.234 -11.176 1.00 98.62 106 THR A C 1
ATOM 860 O O . THR A 1 106 ? 4.200 -3.207 -10.004 1.00 98.62 106 THR A O 1
ATOM 863 N N . LEU A 1 107 ? 5.838 -3.565 -11.496 1.00 98.50 107 LEU A N 1
ATOM 864 C CA . LEU A 1 107 ? 6.837 -3.899 -10.479 1.00 98.50 107 LEU A CA 1
ATOM 865 C C . LEU A 1 107 ? 7.198 -2.689 -9.608 1.00 98.50 107 LEU A C 1
ATOM 867 O O . LEU A 1 107 ? 7.481 -2.882 -8.429 1.00 98.50 107 LEU A O 1
ATOM 871 N N . ALA A 1 108 ? 7.144 -1.460 -10.130 1.00 98.31 108 ALA A N 1
ATOM 872 C CA . ALA A 1 108 ? 7.351 -0.254 -9.326 1.00 98.31 108 ALA A CA 1
ATOM 873 C C . ALA A 1 108 ? 6.281 -0.112 -8.223 1.00 98.31 108 ALA A C 1
ATOM 875 O O . ALA A 1 108 ? 6.615 0.156 -7.067 1.00 98.31 108 ALA A O 1
ATOM 876 N N . HIS A 1 109 ? 5.012 -0.396 -8.538 1.00 98.62 109 HIS A N 1
ATOM 877 C CA . HIS A 1 109 ? 3.931 -0.434 -7.544 1.00 98.62 109 HIS A CA 1
ATOM 878 C C . HIS A 1 109 ? 4.117 -1.571 -6.533 1.00 98.62 109 HIS A C 1
ATOM 880 O O . HIS A 1 109 ? 4.018 -1.350 -5.323 1.00 98.62 109 HIS A O 1
ATOM 886 N N . VAL A 1 110 ? 4.438 -2.781 -7.010 1.00 98.56 110 VAL A N 1
ATOM 887 C CA . VAL A 1 110 ? 4.756 -3.925 -6.138 1.00 98.56 110 VAL A CA 1
ATOM 888 C C . VAL A 1 110 ? 5.901 -3.570 -5.192 1.00 98.56 110 VAL A C 1
ATOM 890 O O . VAL A 1 110 ? 5.793 -3.831 -3.996 1.00 98.56 110 VAL A O 1
ATOM 893 N N . TYR A 1 111 ? 6.957 -2.933 -5.701 1.00 98.06 111 TYR A N 1
ATOM 894 C CA . TYR A 1 111 ? 8.109 -2.497 -4.924 1.00 98.06 111 TYR A CA 1
ATOM 895 C C . TYR A 1 111 ? 7.703 -1.551 -3.795 1.00 98.06 111 TYR A C 1
ATOM 897 O O . TYR A 1 111 ? 8.028 -1.843 -2.650 1.00 98.06 111 TYR A O 1
ATOM 905 N N . VAL A 1 112 ? 6.974 -0.464 -4.073 1.00 98.06 112 VAL A N 1
ATOM 906 C CA . VAL A 1 112 ? 6.610 0.523 -3.038 1.00 98.06 112 VAL A CA 1
ATOM 907 C C . VAL A 1 112 ? 5.798 -0.117 -1.912 1.00 98.06 112 VAL A C 1
ATOM 909 O O . VAL A 1 112 ? 6.135 0.044 -0.739 1.00 98.06 112 VAL A O 1
ATOM 912 N N . HIS A 1 113 ? 4.776 -0.897 -2.262 1.00 98.25 113 HIS A N 1
ATOM 913 C CA . HIS A 1 113 ? 3.868 -1.507 -1.291 1.00 98.25 113 HIS A CA 1
ATOM 914 C C . HIS A 1 113 ? 4.513 -2.673 -0.532 1.00 98.25 113 HIS A C 1
ATOM 916 O O . HIS A 1 113 ? 4.629 -2.641 0.694 1.00 98.25 113 HIS A O 1
ATOM 922 N N . HIS A 1 114 ? 5.017 -3.679 -1.248 1.00 98.19 114 HIS A N 1
ATOM 923 C CA . HIS A 1 114 ? 5.487 -4.918 -0.627 1.00 98.19 114 HIS A CA 1
ATOM 924 C C . HIS A 1 114 ? 6.848 -4.750 0.055 1.00 98.19 114 HIS A C 1
ATOM 926 O O . HIS A 1 114 ? 7.101 -5.392 1.074 1.00 98.19 114 HIS A O 1
ATOM 932 N N . MET A 1 115 ? 7.730 -3.864 -0.432 1.00 96.06 115 MET A N 1
ATOM 933 C CA . MET A 1 115 ? 8.954 -3.544 0.315 1.00 96.06 115 MET A CA 1
ATOM 934 C C . MET A 1 115 ? 8.632 -2.760 1.585 1.00 96.06 115 MET A C 1
ATOM 936 O O . MET A 1 115 ? 9.274 -2.995 2.607 1.00 96.06 115 MET A O 1
ATOM 940 N N . GLY A 1 116 ? 7.620 -1.888 1.559 1.00 95.50 116 GLY A N 1
ATOM 941 C CA . GLY A 1 116 ? 7.103 -1.247 2.768 1.00 95.50 116 GLY A CA 1
ATOM 942 C C . GLY A 1 116 ? 6.732 -2.280 3.836 1.00 95.50 116 GLY A C 1
ATOM 943 O O . GLY A 1 116 ? 7.198 -2.193 4.972 1.00 95.50 116 GLY A O 1
ATOM 944 N N . ASP A 1 117 ? 5.998 -3.324 3.454 1.00 96.94 117 ASP A N 1
ATOM 945 C CA . ASP A 1 117 ? 5.578 -4.401 4.359 1.00 96.94 117 ASP A CA 1
ATOM 946 C C . ASP A 1 117 ? 6.741 -5.303 4.831 1.00 96.94 117 ASP A C 1
ATOM 948 O O . ASP A 1 117 ? 6.790 -5.717 5.998 1.00 96.94 117 ASP A O 1
ATOM 952 N N . MET A 1 118 ? 7.715 -5.583 3.960 1.00 96.62 118 MET A N 1
ATOM 953 C CA . MET A 1 118 ? 8.883 -6.415 4.286 1.00 96.62 118 MET A CA 1
ATOM 954 C C . MET A 1 118 ? 9.953 -5.697 5.125 1.00 96.62 118 MET A C 1
ATOM 956 O O . MET A 1 118 ? 10.772 -6.373 5.750 1.00 96.62 118 MET A O 1
ATOM 960 N N . PHE A 1 119 ? 9.953 -4.361 5.164 1.00 92.56 119 PHE A N 1
ATOM 961 C CA . PHE A 1 119 ? 10.866 -3.560 5.987 1.00 92.56 119 PHE A CA 1
ATOM 962 C C . PHE A 1 119 ? 10.124 -2.853 7.125 1.00 92.56 119 PHE A C 1
ATOM 964 O O . PHE A 1 119 ? 10.204 -3.294 8.272 1.00 92.56 119 PHE A O 1
ATOM 971 N N . GLY A 1 120 ? 9.379 -1.788 6.818 1.00 87.56 120 GLY A N 1
ATOM 972 C CA . GLY A 1 120 ? 8.655 -0.993 7.813 1.00 87.56 120 GLY A CA 1
ATOM 973 C C . GLY A 1 120 ? 7.577 -1.804 8.532 1.00 87.56 120 GLY A C 1
ATOM 974 O O . GLY A 1 120 ? 7.476 -1.759 9.756 1.00 87.56 120 GLY A O 1
ATOM 975 N N . GLY A 1 121 ? 6.845 -2.642 7.797 1.00 90.25 121 GLY A N 1
ATOM 976 C CA . GLY A 1 121 ? 5.801 -3.508 8.347 1.00 90.25 121 GLY A CA 1
ATOM 977 C C . GLY A 1 121 ? 6.280 -4.456 9.450 1.00 90.25 121 GLY A C 1
ATOM 978 O O . GLY A 1 121 ? 5.551 -4.720 10.406 1.00 90.25 121 GLY A O 1
ATOM 979 N N . GLN A 1 122 ? 7.543 -4.891 9.399 1.00 91.81 122 GLN A N 1
ATOM 980 C CA . GLN A 1 122 ? 8.132 -5.743 10.439 1.00 91.81 122 GLN A CA 1
ATOM 981 C C . GLN A 1 122 ? 8.231 -5.023 11.790 1.00 91.81 122 GLN A C 1
ATOM 983 O O . GLN A 1 122 ? 8.074 -5.651 12.834 1.00 91.81 122 GLN A O 1
ATOM 988 N N . MET A 1 123 ? 8.448 -3.705 11.775 1.00 91.81 123 MET A N 1
ATOM 989 C CA . MET A 1 123 ? 8.455 -2.875 12.981 1.00 91.81 123 MET A CA 1
ATOM 990 C C . MET A 1 123 ? 7.039 -2.552 13.479 1.00 91.81 123 MET A C 1
ATOM 992 O O . MET A 1 123 ? 6.864 -2.256 14.662 1.00 91.81 123 MET A O 1
ATOM 996 N N . LEU A 1 124 ? 6.039 -2.592 12.589 1.00 92.94 124 LEU A N 1
ATOM 997 C CA . LEU A 1 124 ? 4.648 -2.245 12.889 1.00 92.94 124 LEU A CA 1
ATOM 998 C C . LEU A 1 124 ? 3.829 -3.414 13.441 1.00 92.94 124 LEU A C 1
ATOM 1000 O O . LEU A 1 124 ? 2.925 -3.183 14.237 1.00 92.94 124 LEU A O 1
ATOM 1004 N N . LYS A 1 125 ? 4.139 -4.660 13.059 1.00 88.56 125 LYS A N 1
ATOM 1005 C CA . LYS A 1 125 ? 3.331 -5.852 13.385 1.00 88.56 125 LYS A CA 1
ATOM 1006 C C . LYS A 1 125 ? 2.950 -5.982 14.872 1.00 88.56 125 LYS A C 1
ATOM 1008 O O . LYS A 1 125 ? 1.875 -6.476 15.170 1.00 88.56 125 LYS A O 1
ATOM 1013 N N . GLY A 1 126 ? 3.810 -5.552 15.799 1.00 90.69 126 GLY A N 1
ATOM 1014 C CA . GLY A 1 126 ? 3.545 -5.603 17.248 1.00 90.69 126 GLY A CA 1
ATOM 1015 C C . GLY A 1 126 ? 2.879 -4.357 17.846 1.00 90.69 126 GLY A C 1
ATOM 1016 O O . GLY A 1 126 ? 2.716 -4.287 19.058 1.00 90.69 126 GLY A O 1
ATOM 1017 N N . LYS A 1 127 ? 2.568 -3.352 17.025 1.00 95.31 127 LYS A N 1
ATOM 1018 C CA . LYS A 1 127 ? 2.046 -2.039 17.441 1.00 95.31 127 LYS A CA 1
ATOM 1019 C C . LYS A 1 127 ? 0.677 -1.722 16.852 1.00 95.31 127 LYS A C 1
ATOM 1021 O O . LYS A 1 127 ? 0.034 -0.770 17.280 1.00 95.31 127 LYS A O 1
ATOM 1026 N N . LEU A 1 128 ? 0.275 -2.474 15.836 1.00 97.56 128 LEU A N 1
ATOM 1027 C CA . LEU A 1 128 ? -0.990 -2.301 15.146 1.00 97.56 128 LEU A CA 1
ATOM 1028 C C . LEU A 1 128 ? -2.078 -3.189 15.768 1.00 97.56 128 LEU A C 1
ATOM 1030 O O . LEU A 1 128 ? -1.757 -4.244 16.318 1.00 97.56 128 LEU A O 1
ATOM 1034 N N . PRO A 1 129 ? -3.357 -2.793 15.665 1.00 97.44 129 PRO A N 1
ATOM 1035 C CA . PRO A 1 129 ? -4.478 -3.640 16.061 1.00 97.44 129 PRO A CA 1
ATOM 1036 C C . PRO A 1 129 ? -4.547 -4.958 15.270 1.00 97.44 129 PRO A C 1
ATOM 1038 O O . PRO A 1 129 ? -4.283 -4.985 14.067 1.00 97.44 129 PRO A O 1
ATOM 1041 N N . GLY A 1 130 ? -4.989 -6.034 15.929 1.00 96.62 130 GLY A N 1
ATOM 1042 C CA . GLY A 1 130 ? -5.194 -7.355 15.316 1.00 96.62 130 GLY A CA 1
ATOM 1043 C C . GLY A 1 130 ? -3.908 -8.172 15.159 1.00 96.62 130 GLY A C 1
ATOM 1044 O O . GLY A 1 130 ? -2.836 -7.792 15.634 1.00 96.62 130 GLY A O 1
ATOM 1045 N N . LYS A 1 131 ? -3.988 -9.332 14.493 1.00 97.00 131 LYS A N 1
ATOM 1046 C CA . LYS A 1 131 ? -2.831 -10.247 14.376 1.00 97.00 131 LYS A CA 1
ATOM 1047 C C . LYS A 1 131 ? -1.838 -9.861 13.280 1.00 97.00 131 LYS A C 1
ATOM 1049 O O . LYS A 1 131 ? -0.727 -10.401 13.253 1.00 97.00 131 LYS A O 1
ATOM 1054 N N . CYS A 1 132 ? -2.213 -8.928 12.405 1.00 97.00 132 CYS A N 1
ATOM 1055 C CA . CYS A 1 132 ? -1.340 -8.335 11.393 1.00 97.00 132 CYS A CA 1
ATOM 1056 C C . CYS A 1 132 ? -0.610 -9.389 10.533 1.00 97.00 132 CYS A C 1
ATOM 1058 O O . CYS A 1 132 ? 0.615 -9.339 10.339 1.00 97.00 132 CYS A O 1
ATOM 1060 N N . ARG A 1 133 ? -1.368 -10.372 10.037 1.00 97.31 133 ARG A N 1
ATOM 1061 C CA . ARG A 1 133 ? -0.911 -11.476 9.184 1.00 97.31 133 ARG A CA 1
ATOM 1062 C C . ARG A 1 133 ? -0.254 -10.978 7.903 1.00 97.31 133 ARG A C 1
ATOM 1064 O O . ARG A 1 133 ? 0.681 -11.627 7.436 1.00 97.31 133 ARG A O 1
ATOM 1071 N N . ARG A 1 134 ? -0.656 -9.813 7.370 1.00 95.88 134 ARG A N 1
ATOM 1072 C CA . ARG A 1 134 ? -0.069 -9.245 6.135 1.00 95.88 134 ARG A CA 1
ATOM 1073 C C . ARG A 1 134 ? 1.463 -9.146 6.173 1.00 95.88 134 ARG A C 1
ATOM 1075 O O . ARG A 1 134 ? 2.124 -9.332 5.156 1.00 95.88 134 ARG A O 1
ATOM 1082 N N . TYR A 1 135 ? 2.046 -8.924 7.353 1.00 97.00 135 TYR A N 1
ATOM 1083 C CA . TYR A 1 135 ? 3.493 -8.759 7.520 1.00 97.00 135 TYR A CA 1
ATOM 1084 C C . TYR A 1 135 ? 4.266 -10.078 7.689 1.00 97.00 135 TYR A C 1
ATOM 1086 O O . TYR A 1 135 ? 5.472 -10.049 7.940 1.00 97.00 135 TYR A O 1
ATOM 1094 N N . VAL A 1 136 ? 3.612 -11.238 7.594 1.00 95.75 136 VAL A N 1
ATOM 1095 C CA . VAL A 1 136 ? 4.264 -12.549 7.736 1.00 95.75 136 VAL A CA 1
ATOM 1096 C C . VAL A 1 136 ? 4.708 -13.070 6.374 1.00 95.75 136 VAL A C 1
ATOM 1098 O O . VAL A 1 136 ? 3.886 -13.486 5.566 1.00 95.75 136 VAL A O 1
ATOM 1101 N N . PHE A 1 137 ? 6.017 -13.073 6.129 1.00 95.69 137 PHE A N 1
ATOM 1102 C CA . PHE A 1 137 ? 6.626 -13.590 4.901 1.00 95.69 137 PHE A CA 1
ATOM 1103 C C . PHE A 1 137 ? 7.532 -14.777 5.225 1.00 95.69 137 PHE A C 1
ATOM 1105 O O . PHE A 1 137 ? 8.451 -14.634 6.032 1.00 95.69 137 PHE A O 1
ATOM 1112 N N . GLU A 1 138 ? 7.308 -15.918 4.574 1.00 94.50 138 GLU A N 1
ATOM 1113 C CA . GLU A 1 138 ? 8.134 -17.120 4.751 1.00 94.50 138 GLU A CA 1
ATOM 1114 C C . GLU A 1 138 ? 9.497 -16.981 4.052 1.00 94.50 138 GLU A C 1
ATOM 1116 O O . GLU A 1 138 ? 10.534 -17.286 4.634 1.00 94.50 138 GLU A O 1
ATOM 1121 N N . ASN A 1 139 ? 9.511 -16.420 2.840 1.00 94.25 139 ASN A N 1
ATOM 1122 C CA . ASN A 1 139 ? 10.675 -16.275 1.956 1.00 94.25 139 ASN A CA 1
ATOM 1123 C C . ASN A 1 139 ? 11.068 -14.798 1.736 1.00 94.25 139 ASN A C 1
ATOM 1125 O O . ASN A 1 139 ? 11.321 -14.329 0.624 1.00 94.25 139 ASN A O 1
ATOM 1129 N N . ARG A 1 140 ? 11.086 -14.013 2.823 1.00 95.81 140 ARG A N 1
ATOM 1130 C CA . ARG A 1 140 ? 11.287 -12.551 2.775 1.00 95.81 140 ARG A CA 1
ATOM 1131 C C . ARG A 1 140 ? 12.578 -12.134 2.062 1.00 95.81 140 ARG A C 1
ATOM 1133 O O . ARG A 1 140 ? 12.593 -11.124 1.364 1.00 95.81 140 ARG A O 1
ATOM 1140 N N . LYS A 1 141 ? 13.685 -12.854 2.280 1.00 95.88 141 LYS A N 1
ATOM 1141 C CA . LYS A 1 141 ? 14.993 -12.485 1.708 1.00 95.88 141 LYS A CA 1
ATOM 1142 C C . LYS A 1 141 ? 14.986 -12.653 0.190 1.00 95.88 141 LYS A C 1
ATOM 1144 O O . LYS A 1 141 ? 15.451 -11.764 -0.520 1.00 95.88 141 LYS A O 1
ATOM 1149 N N . GLU A 1 142 ? 14.419 -13.755 -0.275 1.00 97.44 142 GLU A N 1
ATOM 1150 C CA . GLU A 1 142 ? 14.285 -14.129 -1.677 1.00 97.44 142 GLU A CA 1
ATOM 1151 C C . GLU A 1 142 ? 13.371 -13.143 -2.410 1.00 97.44 142 GLU A C 1
ATOM 1153 O O . GLU A 1 142 ? 13.731 -12.654 -3.476 1.00 97.44 142 GLU A O 1
ATOM 1158 N N . LEU A 1 143 ? 12.245 -12.758 -1.799 1.00 98.00 143 LEU A N 1
ATOM 1159 C CA . LEU A 1 143 ? 11.335 -11.748 -2.349 1.00 98.00 143 LEU A CA 1
ATOM 1160 C C . LEU A 1 143 ? 12.008 -10.380 -2.522 1.00 98.00 143 LEU A C 1
ATOM 1162 O O . LEU A 1 143 ? 11.879 -9.750 -3.573 1.00 98.00 143 LEU A O 1
ATOM 1166 N N . ILE A 1 144 ? 12.760 -9.923 -1.514 1.00 97.31 144 ILE A N 1
ATOM 1167 C CA . ILE A 1 144 ? 13.500 -8.654 -1.582 1.00 97.31 144 ILE A CA 1
ATOM 1168 C C . ILE A 1 144 ? 14.537 -8.690 -2.710 1.00 97.31 144 ILE A C 1
ATOM 1170 O O . ILE A 1 144 ? 14.660 -7.715 -3.456 1.00 97.31 144 ILE A O 1
ATOM 1174 N N . ALA A 1 145 ? 15.295 -9.783 -2.825 1.00 97.25 145 ALA A N 1
ATOM 1175 C CA . ALA A 1 145 ? 16.287 -9.952 -3.883 1.00 97.25 145 ALA A CA 1
ATOM 1176 C C . ALA A 1 145 ? 15.618 -9.976 -5.265 1.00 97.25 145 ALA A C 1
ATOM 1178 O O . ALA A 1 145 ? 15.975 -9.176 -6.129 1.00 97.25 145 ALA A O 1
ATOM 1179 N N . GLY A 1 146 ? 14.571 -10.789 -5.424 1.00 97.81 146 GLY A N 1
ATOM 1180 C CA . GLY A 1 146 ? 13.831 -10.933 -6.673 1.00 97.81 146 GLY A CA 1
ATOM 1181 C C . GLY A 1 146 ? 13.226 -9.621 -7.166 1.00 97.81 146 GLY A C 1
ATOM 1182 O O . GLY A 1 146 ? 13.300 -9.329 -8.358 1.00 97.81 146 GLY A O 1
ATOM 1183 N N . ILE A 1 147 ? 12.688 -8.781 -6.276 1.00 97.38 147 ILE A N 1
ATOM 1184 C CA . ILE A 1 147 ? 12.227 -7.442 -6.665 1.00 97.38 147 ILE A CA 1
ATOM 1185 C C . ILE A 1 147 ? 13.413 -6.589 -7.129 1.00 97.38 147 ILE A C 1
ATOM 1187 O O . ILE A 1 147 ? 13.372 -6.034 -8.224 1.00 97.38 147 ILE A O 1
ATOM 1191 N N . ARG A 1 148 ? 14.483 -6.495 -6.328 1.00 95.75 148 ARG A N 1
ATOM 1192 C CA . ARG A 1 148 ? 15.632 -5.618 -6.615 1.00 95.75 148 ARG A CA 1
ATOM 1193 C C . ARG A 1 148 ? 16.331 -5.948 -7.927 1.00 95.75 148 ARG A C 1
ATOM 1195 O O . ARG A 1 148 ? 16.665 -5.031 -8.664 1.00 95.75 148 ARG A O 1
ATOM 1202 N N . GLU A 1 149 ? 16.516 -7.228 -8.222 1.00 96.81 149 GLU A N 1
ATOM 1203 C CA . GLU A 1 149 ? 17.157 -7.699 -9.456 1.00 96.81 149 GLU A CA 1
ATOM 1204 C C . GLU A 1 149 ? 16.359 -7.361 -10.719 1.00 96.81 149 GLU A C 1
ATOM 1206 O O . GLU A 1 149 ? 16.911 -7.351 -11.815 1.00 96.81 149 GLU A O 1
ATOM 1211 N N . ASN A 1 150 ? 15.056 -7.110 -10.580 1.00 96.50 150 ASN A N 1
ATOM 1212 C CA . ASN A 1 150 ? 14.148 -6.879 -11.698 1.00 96.50 150 ASN A CA 1
ATOM 1213 C C . ASN A 1 150 ? 13.666 -5.429 -11.807 1.00 96.50 150 ASN A C 1
ATOM 1215 O O . ASN A 1 150 ? 12.933 -5.106 -12.741 1.00 96.50 150 ASN A O 1
ATOM 1219 N N . LEU A 1 151 ? 14.056 -4.561 -10.870 1.00 94.94 151 LEU A N 1
ATOM 1220 C CA . LEU A 1 151 ? 13.704 -3.149 -10.911 1.00 94.94 151 LEU A CA 1
ATOM 1221 C C . LEU A 1 151 ? 14.377 -2.453 -12.089 1.00 94.94 151 LEU A C 1
ATOM 1223 O O . LEU A 1 151 ? 15.592 -2.519 -12.267 1.00 94.94 151 LEU A O 1
ATOM 1227 N N . VAL A 1 152 ? 13.576 -1.700 -12.832 1.00 94.75 152 VAL A N 1
ATOM 1228 C CA . VAL A 1 152 ? 14.057 -0.807 -13.881 1.00 94.75 152 VAL A CA 1
ATOM 1229 C C . VAL A 1 152 ? 14.214 0.600 -13.302 1.00 94.75 152 VAL A C 1
ATOM 1231 O O . VAL A 1 152 ? 13.390 1.065 -12.514 1.00 94.75 152 VAL A O 1
ATOM 1234 N N . HIS A 1 153 ? 15.318 1.263 -13.644 1.00 94.56 153 HIS A N 1
ATOM 1235 C CA . HIS A 1 153 ? 15.711 2.570 -13.101 1.00 94.56 153 HIS A CA 1
ATOM 1236 C C . HIS A 1 153 ? 15.616 3.695 -14.140 1.00 94.56 153 HIS A C 1
ATOM 1238 O O . HIS A 1 153 ? 16.437 4.611 -14.136 1.00 94.56 153 HIS A O 1
ATOM 1244 N N . ASP A 1 154 ? 14.636 3.615 -15.036 1.00 95.12 154 ASP A N 1
ATOM 1245 C CA . ASP A 1 154 ? 14.300 4.721 -15.928 1.00 95.12 154 ASP A CA 1
ATOM 1246 C C . ASP A 1 154 ? 13.319 5.699 -15.264 1.00 95.12 154 ASP A C 1
ATOM 1248 O O . ASP A 1 154 ? 12.741 5.431 -14.206 1.00 95.12 154 ASP A O 1
ATOM 1252 N N . GLU A 1 155 ? 13.146 6.856 -15.897 1.00 95.06 155 GLU A N 1
ATOM 1253 C CA . GLU A 1 155 ? 12.273 7.913 -15.397 1.00 95.06 155 GLU A CA 1
ATOM 1254 C C . GLU A 1 155 ? 10.809 7.464 -15.304 1.00 95.06 155 GLU A C 1
ATOM 1256 O O . GLU A 1 155 ? 10.145 7.770 -14.320 1.00 95.06 155 GLU A O 1
ATOM 1261 N N . ALA A 1 156 ? 10.311 6.680 -16.264 1.00 96.06 156 ALA A N 1
ATOM 1262 C CA . ALA A 1 156 ? 8.924 6.220 -16.261 1.00 96.06 156 ALA A CA 1
ATOM 1263 C C . ALA A 1 156 ? 8.610 5.362 -15.021 1.00 96.06 156 ALA A C 1
ATOM 1265 O O . ALA A 1 156 ? 7.659 5.639 -14.292 1.00 96.06 156 ALA A O 1
ATOM 1266 N N . ASN A 1 157 ? 9.451 4.371 -14.714 1.00 95.69 157 ASN A N 1
ATOM 1267 C CA . ASN A 1 157 ? 9.284 3.508 -13.542 1.00 95.69 157 ASN A CA 1
ATOM 1268 C C . ASN A 1 157 ? 9.491 4.265 -12.223 1.00 95.69 157 ASN A C 1
ATOM 1270 O O . ASN A 1 157 ? 8.842 3.973 -11.216 1.00 95.69 157 ASN A O 1
ATOM 1274 N N . MET A 1 158 ? 10.383 5.255 -12.219 1.00 96.88 158 MET A N 1
ATOM 1275 C CA . MET A 1 158 ? 10.559 6.162 -11.088 1.00 96.88 158 MET A CA 1
ATOM 1276 C C . MET A 1 158 ? 9.293 6.981 -10.806 1.00 96.88 158 MET A C 1
ATOM 1278 O O . MET A 1 158 ? 8.901 7.097 -9.644 1.00 96.88 158 MET A O 1
ATOM 1282 N N . GLN A 1 159 ? 8.625 7.494 -11.843 1.00 97.62 159 GLN A N 1
ATOM 1283 C CA . GLN A 1 159 ? 7.357 8.215 -11.701 1.00 97.62 159 GLN A CA 1
ATOM 1284 C C . GLN A 1 159 ? 6.223 7.303 -11.217 1.00 97.62 159 GLN A C 1
ATOM 1286 O O . GLN A 1 159 ? 5.424 7.726 -10.386 1.00 97.62 159 GLN A O 1
ATOM 1291 N N . GLU A 1 160 ? 6.179 6.036 -11.637 1.00 98.25 160 GLU A N 1
ATOM 1292 C CA . GLU A 1 160 ? 5.192 5.087 -11.097 1.00 98.25 160 GLU A CA 1
ATOM 1293 C C . GLU A 1 160 ? 5.416 4.781 -9.612 1.00 98.25 160 GLU A C 1
ATOM 1295 O O . GLU A 1 160 ? 4.462 4.684 -8.838 1.00 98.25 160 GLU A O 1
ATOM 1300 N N . ALA A 1 161 ? 6.673 4.704 -9.168 1.00 98.12 161 ALA A N 1
ATOM 1301 C CA . ALA A 1 161 ? 6.960 4.584 -7.744 1.00 98.12 161 ALA A CA 1
ATOM 1302 C C . ALA A 1 161 ? 6.518 5.838 -6.965 1.00 98.12 161 ALA A C 1
ATOM 1304 O O . ALA A 1 161 ? 5.946 5.709 -5.883 1.00 98.12 161 ALA A O 1
ATOM 1305 N N . VAL A 1 162 ? 6.721 7.041 -7.516 1.00 98.44 162 VAL A N 1
ATOM 1306 C CA . VAL A 1 162 ? 6.189 8.287 -6.933 1.00 98.44 162 VAL A CA 1
ATOM 1307 C C . VAL A 1 162 ? 4.663 8.240 -6.853 1.00 98.44 162 VAL A C 1
ATOM 1309 O O . VAL A 1 162 ? 4.119 8.465 -5.774 1.00 98.44 162 VAL A O 1
ATOM 1312 N N . ALA A 1 163 ? 3.977 7.839 -7.925 1.00 98.56 163 ALA A N 1
ATOM 1313 C CA . ALA A 1 163 ? 2.521 7.715 -7.949 1.00 98.56 163 ALA A CA 1
ATOM 1314 C C . ALA A 1 163 ? 1.995 6.715 -6.903 1.00 98.56 163 ALA A C 1
ATOM 1316 O O . ALA A 1 163 ? 0.962 6.945 -6.273 1.00 98.56 163 ALA A O 1
ATOM 1317 N N . ALA A 1 164 ? 2.716 5.615 -6.662 1.00 98.62 164 ALA A N 1
ATOM 1318 C CA . ALA A 1 164 ? 2.377 4.683 -5.593 1.00 98.62 164 ALA A CA 1
ATOM 1319 C C . ALA A 1 164 ? 2.503 5.312 -4.195 1.00 98.62 164 ALA A C 1
ATOM 1321 O O . ALA A 1 164 ? 1.638 5.074 -3.351 1.00 98.62 164 ALA A O 1
ATOM 1322 N N . PHE A 1 165 ? 3.518 6.144 -3.943 1.00 98.56 165 PHE A N 1
ATOM 1323 C CA . PHE A 1 165 ? 3.606 6.895 -2.687 1.00 98.56 165 PHE A CA 1
ATOM 1324 C C . PHE A 1 165 ? 2.552 7.996 -2.574 1.00 98.56 165 PHE A C 1
ATOM 1326 O O . PHE A 1 165 ? 2.011 8.183 -1.487 1.00 98.56 165 PHE A O 1
ATOM 1333 N N . ASP A 1 166 ? 2.245 8.711 -3.656 1.00 98.62 166 ASP A N 1
ATOM 1334 C CA . ASP A 1 166 ? 1.187 9.725 -3.653 1.00 98.62 166 ASP A CA 1
ATOM 1335 C C . ASP A 1 166 ? -0.172 9.103 -3.320 1.00 98.62 166 ASP A C 1
ATOM 1337 O O . ASP A 1 166 ? -0.926 9.676 -2.535 1.00 98.62 166 ASP A O 1
ATOM 1341 N N . PHE A 1 167 ? -0.452 7.889 -3.804 1.00 98.75 167 PHE A N 1
ATOM 1342 C CA . PHE A 1 167 ? -1.621 7.128 -3.364 1.00 98.75 167 PHE A CA 1
ATOM 1343 C C . PHE A 1 167 ? -1.587 6.828 -1.860 1.00 98.75 167 PHE A C 1
ATOM 1345 O O . PHE A 1 167 ? -2.568 7.085 -1.163 1.00 98.75 167 PHE A O 1
ATOM 1352 N N . VAL A 1 168 ? -0.470 6.315 -1.333 1.00 98.56 168 VAL A N 1
ATOM 1353 C CA . VAL A 1 168 ? -0.347 6.001 0.103 1.00 98.56 168 VAL A CA 1
ATOM 1354 C C . VAL A 1 168 ? -0.562 7.250 0.959 1.00 98.56 168 VAL A C 1
ATOM 1356 O O . VAL A 1 168 ? -1.322 7.212 1.924 1.00 98.56 168 VAL A O 1
ATOM 1359 N N . ILE A 1 169 ? 0.054 8.371 0.587 1.00 98.69 169 ILE A N 1
ATOM 1360 C CA . ILE A 1 169 ? -0.077 9.645 1.300 1.00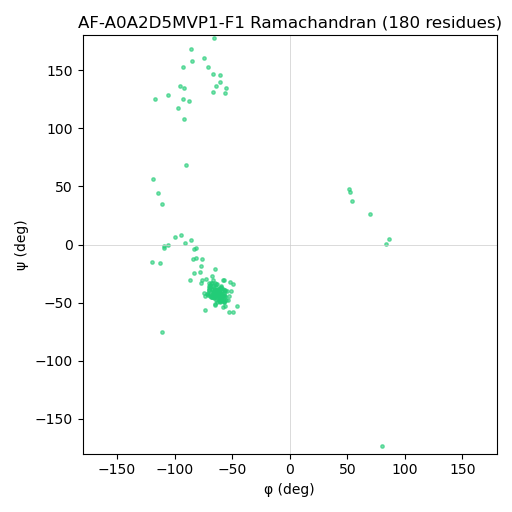 98.69 169 ILE A CA 1
ATOM 1361 C C . ILE A 1 169 ? -1.502 10.188 1.174 1.00 98.69 169 ILE A C 1
ATOM 1363 O O . ILE A 1 169 ? -2.101 10.552 2.179 1.00 98.69 169 ILE A O 1
ATOM 1367 N N . GLY A 1 170 ? -2.095 10.156 -0.020 1.00 98.75 170 GLY A N 1
ATOM 1368 C CA . GLY A 1 170 ? -3.476 10.584 -0.224 1.00 98.75 170 GLY A CA 1
ATOM 1369 C C . GLY A 1 170 ? -4.485 9.728 0.549 1.00 98.75 170 GLY A C 1
ATOM 1370 O O . GLY A 1 170 ? -5.502 10.247 1.025 1.00 98.75 170 GLY A O 1
ATOM 1371 N N . LEU A 1 171 ? -4.218 8.430 0.716 1.00 98.75 171 LEU A N 1
ATOM 1372 C CA . LEU A 1 171 ? -5.010 7.569 1.588 1.00 98.75 171 LEU A CA 1
ATOM 1373 C C . LEU A 1 171 ? -4.823 7.970 3.052 1.00 98.75 171 LEU A C 1
ATOM 1375 O O . LEU A 1 171 ? -5.810 8.103 3.778 1.00 98.75 171 LEU A O 1
ATOM 1379 N N . TYR A 1 172 ? -3.580 8.206 3.476 1.00 98.62 172 TYR A N 1
ATOM 1380 C CA . TYR A 1 172 ? -3.294 8.679 4.822 1.00 98.62 172 TYR A CA 1
ATOM 1381 C C . TYR A 1 172 ? -4.023 9.987 5.133 1.00 98.62 172 TYR A C 1
ATOM 1383 O O . TYR A 1 172 ? -4.695 10.033 6.154 1.00 98.62 172 TYR A O 1
ATOM 1391 N N . ASP A 1 173 ? -3.984 10.990 4.255 1.00 98.56 173 ASP A N 1
ATOM 1392 C CA . ASP A 1 173 ? -4.687 12.271 4.429 1.00 98.56 173 ASP A CA 1
ATOM 1393 C C . ASP A 1 173 ? -6.192 12.095 4.676 1.00 98.56 173 ASP A C 1
ATOM 1395 O O . ASP A 1 173 ? -6.804 12.799 5.483 1.00 98.56 173 ASP A O 1
ATOM 1399 N N . ARG A 1 174 ? -6.825 11.159 3.961 1.00 98.56 174 ARG A N 1
ATOM 1400 C CA . ARG A 1 174 ? -8.262 10.887 4.105 1.00 98.56 174 ARG A CA 1
ATOM 1401 C C . ARG A 1 174 ? -8.566 10.249 5.452 1.00 98.56 174 ARG A C 1
ATOM 1403 O O . ARG A 1 174 ? -9.505 10.670 6.129 1.00 98.56 174 ARG A O 1
ATOM 1410 N N . VAL A 1 175 ? -7.758 9.269 5.855 1.00 98.56 175 VAL A N 1
ATOM 1411 C CA . VAL A 1 175 ? -7.926 8.578 7.136 1.00 98.56 175 VAL A CA 1
ATOM 1412 C C . VAL A 1 175 ? -7.618 9.517 8.306 1.00 98.56 175 VAL A C 1
ATOM 1414 O O . VAL A 1 175 ? -8.424 9.602 9.230 1.00 98.56 175 VAL A O 1
ATOM 1417 N N . THR A 1 176 ? -6.530 10.290 8.264 1.00 98.19 176 THR A N 1
ATOM 1418 C CA . THR A 1 176 ? -6.200 11.247 9.334 1.00 98.19 176 THR A CA 1
ATOM 1419 C C . THR A 1 176 ? -7.255 12.329 9.474 1.00 98.19 176 THR A C 1
ATOM 1421 O O . THR A 1 176 ? -7.646 12.633 10.597 1.00 98.19 176 THR A O 1
ATOM 1424 N N . ARG A 1 177 ? -7.784 12.857 8.361 1.00 98.06 177 ARG A N 1
ATOM 1425 C CA . ARG A 1 177 ? -8.881 13.834 8.384 1.00 98.06 177 ARG A CA 1
ATOM 1426 C C . ARG A 1 177 ? -10.137 13.263 9.033 1.00 98.06 177 ARG A C 1
ATOM 1428 O O . ARG A 1 177 ? -10.764 13.952 9.827 1.00 98.06 177 ARG A O 1
ATOM 1435 N N . LYS A 1 178 ? -10.514 12.024 8.705 1.00 97.88 178 LYS A N 1
ATOM 1436 C CA . LYS A 1 178 ? -11.703 11.384 9.284 1.00 97.88 178 LYS A CA 1
ATOM 1437 C C . LYS A 1 178 ? -11.550 11.140 10.789 1.00 97.88 178 LYS A C 1
ATOM 1439 O O . LYS A 1 178 ? -12.506 11.331 11.535 1.00 97.88 178 LYS A O 1
ATOM 1444 N N . HIS A 1 179 ? -10.365 10.712 11.218 1.00 97.75 179 HIS A N 1
ATOM 1445 C CA . HIS A 1 179 ? -10.101 10.280 12.595 1.00 97.75 179 HIS A CA 1
ATOM 1446 C C . HIS A 1 179 ? -9.418 11.341 13.467 1.00 97.75 179 HIS A C 1
ATOM 1448 O O . HIS A 1 179 ? -9.073 11.050 14.606 1.00 97.75 179 HIS A O 1
ATOM 1454 N N . ASN A 1 180 ? -9.246 12.568 12.961 1.00 95.94 180 ASN A N 1
ATOM 1455 C CA . ASN A 1 180 ? -8.578 13.685 13.645 1.00 95.94 180 ASN A CA 1
ATOM 1456 C C . ASN A 1 180 ? -7.180 13.316 14.184 1.00 95.94 180 ASN A C 1
ATOM 1458 O O . ASN A 1 180 ? -6.833 13.609 15.326 1.00 95.94 180 ASN A O 1
ATOM 1462 N N . ILE A 1 181 ? -6.383 12.637 13.355 1.00 94.69 181 ILE A N 1
ATOM 1463 C CA . ILE A 1 181 ? -4.994 12.277 13.673 1.00 94.69 181 ILE A CA 1
ATOM 1464 C C . ILE A 1 181 ? -4.090 13.445 13.257 1.00 94.69 181 ILE A C 1
ATOM 1466 O O . ILE A 1 181 ? -4.101 13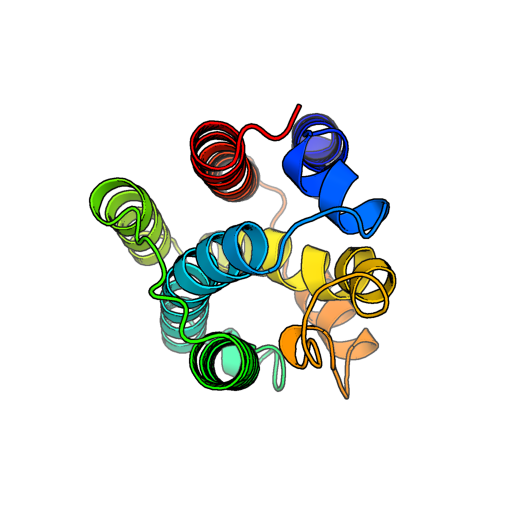.840 12.087 1.00 94.69 181 ILE A O 1
ATOM 1470 N N . HIS A 1 182 ? -3.309 13.973 14.202 1.00 86.50 182 HIS A N 1
ATOM 1471 C CA . HIS A 1 182 ? -2.429 15.137 14.034 1.00 86.50 182 HIS A CA 1
ATOM 1472 C C . HIS A 1 182 ? -0.955 14.789 14.252 1.00 86.50 182 HIS A C 1
ATOM 1474 O O . HIS A 1 182 ? -0.664 13.927 15.115 1.00 86.50 182 HIS A O 1
#

Sequence (182 aa):
MTLREFIKPIHDRAEHHPMAQSMIKGTISVEAYVDLLANLLIAYGDIESKARR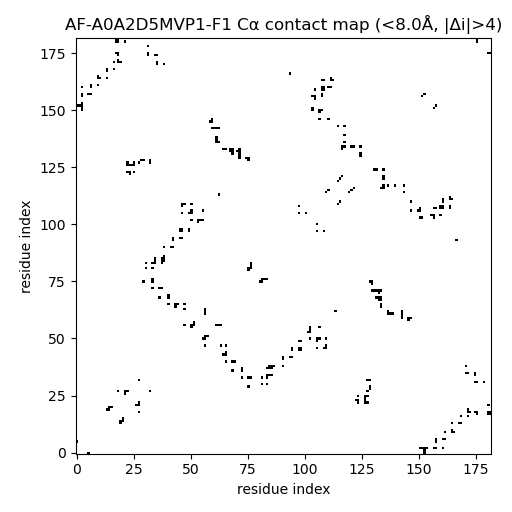VGWIYKLEGISRFTAMLEDLVELVSEHSIKPTIYNDFIAEYCDRVWQQSREGTLAHVYVHHMGDMFGGQMLKGKLPGKCRRYVFENRKELIAGIRENLVHDEANMQEAVAAFDFVIGLYDRVTRKHNIH

Mean predicted aligned error: 2.39 Å

Secondary structure (DSSP, 8-state):
--HHHHTHHHHHHHHHSHHHHHHHHT---HHHHHHHHHHHHHHHHHHHHHHHHTTHHHHSTT---HHHHHHHHHHHHHHHTPPPP--HHHHHHHHHHHHH--HHHHHHHHHHHHHHHHHHHHHHTTTSSS--GGG--TTHHHHHHHHHHH---SHHHHHHHHHHHHHHHHHHHHHHHHHT--

Foldseek 3Di:
DFLCVLCVVLVVVLCPQLLNVCLLVLNDDLQLVLQLLVQVLLLLVLLVVLLVVLPNCVLQPQLRLNVVSVVQNCVSCVVPVHDHDYPVVLSVVSSVVLNPDDNQLSLLLSCLPSVCLLPVVVSRCVSYPGNSSSSDGPPSVSNVVSSVVSHDGDPSSSVSNVVSSVSSVVSSVVSCVVVVRD

Radius of gyration: 15.5 Å; Cα contacts (8 Å, |Δi|>4): 211; chains: 1; bounding box: 39×32×37 Å

pLDDT: mean 97.02, std 2.43, range [81.88, 98.81]

=== Feature glossary ===
Feature key, reading from the visual/contextual features back to the raw sequence:

Rendered structure images. Structure images are PyMOL renders from six orthogonal camera directions. Cartoon representation draws helices as coils and strands as arrows; sticks shows the backbone as bonds; surface shows the solvent-excluded envelope. Rainbow coloring maps sequence position to hue (blue→red, N→C); chain coloring assigns a distinct color per polypeptide.

Contact-map, Ramachandran, and PAE plots. Three diagnostic plots accompany the record. The Cα contact map visualizes the tertiary structur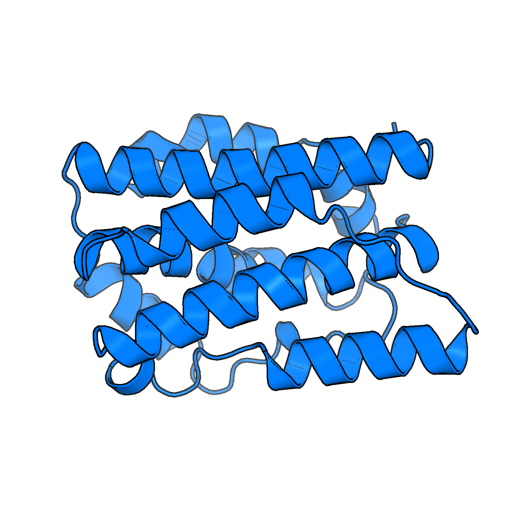e as a 2D adjacency matrix (8 Å cutoff, sequence-local contacts suppressed). The Ramachandran plot shows the distribution of backbone (φ, ψ) torsions, with points in the α and β basins reflecting secondary structure content. The PAE plot shows AlphaFold's inter-residue confidence as a color matrix.

InterPro / GO / CATH / organism. The annotation block draws on four external resources. InterPro: which protein families and domains the sequence belongs to. GO: standardized terms for what the protein does, what process it participates in, and where in the cell it acts. CATH: which structural fold it has in the CATH hierarchy. Organism: the species of origin.

Nearest PDB structures. Structural nearest neighbors (via Foldseek easy-search vs the PDB). Reported per hit: target PDB id, E-value, and alignment TM-score. A TM-score above ~0.5 is the conventional threshold for 'same fold'.

Predicted aligned error. Predicted aligned error is AlphaFold's pairwise confidence. Unlike pLDDT (per-residue), PAE is per-residue-pair and captures whether two parts of the structure are correctly placed relative to each other. Units are ångströms of expected positional error.

Solvent-accessible surface area. SASA measures how much of the protein is reachable by solvent. It is computed by rolling a water-sized probe over the atomic surface and summing the exposed area (Å²). Per-residue SASA distinguishes core (buried, low SASA) from surface (exposed, high SASA) residues; total SASA is a whole-molecule size measure.

B-factor. Crystallographic B-factors measure how much each atom's electron density is smeared out, in Å². They rise in mobile loops and surface residues and fall in the buried interior. In AlphaFold models this column is repurposed to hold pLDDT instead.

pLDDT. For AlphaFold models, the B-factor field carries pLDDT — the model's own estimate of local accuracy on a 0–100 scale. Regions with pLDDT<50 should be treated as essentially unmodeled; they often correspond to intrinsically disordered segments.

Backbone torsions (φ/ψ). φ (phi) and ψ (psi) are the two rotatable backbone dihedrals per residue: φ is the C(i-1)–N–Cα–C torsion, ψ is the N–Cα–C–N(i+1) torsion, both in degrees on (−180°, 180°]. α-helical residues cluster near (−60°, −45°); β-strand residues near (−120°, +130°). A Ramachandran plot is simply a scatter of (φ, ψ) for every residue.

Radius of gyration, Cα contacts, bounding box. Radius of gyration (Rg) is the root-mean-square distance of Cα atoms from their centroid — a single number for overall size and compactness. A globular domain of N residues has Rg ≈ 2.2·N^0.38 Å; an extended or disordered chain has a much larger Rg. The Cα contact count is the number of residue pairs whose Cα atoms are within 8 Å and are more than four positions apart in sequence — a standard proxy for tertiary packing density. The bounding box is the smallest axis-aligned box enclosing all Cα atoms.

Secondary structure (3-state, P-SEA). Three-state secondary structure (P-SEA) collapses the eight DSSP classes into helix (a), strand (b), and coil (c). P-SEA assigns these from Cα geometry alone — distances and angles — without requiring backbone oxygens, so it works on any Cα trace.

Secondary structure (8-state, DSSP). Secondary structure is the local, repeating backbone conformation. DSSP classifies it into eight states by reading the hydrogen-bond network: three helix types (H, G, I), two β types (E, B), two non-regular types (T, S), and unstructured coil (-).

Foldseek 3Di. The Foldseek 3Di string encodes local tertiary geometry as a 20-letter alphabet — one character per residue — derived from the relative positions of nearby Cα atoms. Unlike the amino-acid sequence, 3Di is a direct function of the 3D structure, so two proteins with the same fold have similar 3Di strings even at low sequence identity.

mmCIF coordinates. Structure coordinates are given as an mmCIF _atom_site loop: one row per atom with element, residue name, chain id, sequence number, and x/y/z position in Å. Only the four main-chain atoms per residue are included here; side chains are omitted to keep the record compact.

Sequence. This is the polypeptide sequence — one letter per residue, N-terminus first. Length ranges from a few dozen residues for small domains to over a thousand for large multi-domain proteins.